Protein AF-0000000080308517 (afdb_homodimer)

Radius of gyration: 19.83 Å; Cα contacts (8 Å, |Δi|>4): 390; chains: 2; bounding box: 47×54×48 Å

Foldseek 3Di:
DDPPDDDPLVVLLVVQVVVLLVQLCVQLDPDDSVQSVLLLLLLLQLQLLLFQPVLSVVLLQLHRPVVSVSNCVVPDNVCPNPDDPAVVVSQVSSCVSCPPDDHGRSVSSNLSNLVSSLVQAFLVSNVVSLVGRDDRSNVSRDRRDPPPPGHDRSD/DDPPDDDPLVVLLVVQVVVLLVQLCVQLDPDDSVQSVLLLLLLLQLQLLLFQPVLSVVLLQLHRPVVSVSNCVVPDNVCPNPDDDAVVVSQVSSCVSCPPDDHGRSVSSNLSNLVSSLVQAFLVSNVVSLVGSDDRSNVSRDRRDPPPPGHDRSD

Nearest PDB structures (foldseek):
  2ysk-assembly1_A-2  TM=9.216E-01  e=1.789E-09  Thermus thermophilus HB8
  3khk-assembly2_B  TM=2.296E-01  e=5.885E+00  Methanosarcina mazei
  2ysk-assembly1_A-2  TM=9.210E-01  e=2.191E-09  Thermus thermophilus HB8
  3khk-assembly2_B  TM=2.294E-01  e=8.401E+00  Methanosarcina mazei

InterPro domains:
  IPR018727 Protein of unknown function DUF2267 [PF10025] (19-139)
  IPR038282 DUF2267 superfamily [G3DSA:1.10.490.110] (2-143)

pLDDT: mean 90.32, std 11.67, range [34.34, 98.69]

Sequence (310 aa):
MTRDEHVDAFEHTMQLSYEWLREYAEELGSCTAQLAYRCLRAALHAIRDRLPANESAALAAQLPLLLRGVYYEGWRPSHVPAALDSVDDVYDEIATVLEGGPHAAPRDVLRAALSVLNDRIDAGEIRKLRHQVGEELRRIWPEPPLGAPPAQPVVMTRDEHVDAFEHTMQLSYEWLREYAEELGSCTAQLAYRCLRAALHAIRDRLPANESAALAAQLPLLLRGVYYEGWRPSHVPAALDSVDDVYDEIATVLEGGPHAAPRDVLRAALSVLNDRIDAGEIRKLRHQVGEELRRIWPEPPLGAPPAQPVV

Solvent-accessible surface area (backbone atoms only — not comparable to full-atom values): 16780 Å² total; per-residue (Å²): 89,62,91,80,56,65,44,68,69,59,57,50,21,51,52,51,39,49,53,52,45,46,52,34,17,60,62,60,35,89,38,53,44,54,52,35,48,54,40,48,54,36,33,45,41,54,54,43,41,28,19,42,56,59,58,33,39,56,56,41,67,62,42,41,45,43,50,27,12,59,53,53,58,87,49,53,60,87,61,39,48,40,88,72,89,44,51,65,55,51,33,49,51,34,42,60,69,45,56,95,51,90,65,74,55,38,66,50,38,41,51,22,47,51,50,46,47,51,70,58,33,31,46,72,57,48,57,53,48,44,73,51,43,40,70,57,53,32,75,72,47,78,78,58,68,86,84,56,69,71,38,73,79,83,122,88,64,91,80,54,63,43,67,69,59,57,50,21,51,52,50,38,50,51,54,46,47,53,33,16,59,62,60,36,88,39,51,43,54,54,34,47,55,40,48,53,35,32,45,42,53,54,42,41,28,17,42,57,58,59,33,40,56,55,42,67,62,42,41,45,44,48,26,12,59,52,52,57,87,51,53,61,87,60,38,47,41,88,71,88,46,52,65,55,51,33,48,52,35,44,61,69,44,56,97,49,89,64,74,56,38,67,50,37,41,50,22,48,50,50,46,47,50,71,58,34,30,45,70,58,48,56,54,47,44,74,52,43,42,69,56,54,31,74,72,46,78,77,58,67,86,83,56,70,69,38,72,78,81,123

Secondary structure (DSSP, 8-state):
--TT---HHHHHHHHHHHHHHHHHHHHH-S--HHHHHHHHHHHHHHHHTTS-HHHHHHHHHTS-HHHHHHHTTT--GGG-S-----HHHHHHHHHHHHTTS----HHHHHHHHHHHHHHHS-HHHHHHHHHHS-HHHHHHSPPPPTTPPPPP---/--TT---HHHHHHHHHHHHHHHHHHHHH-S--HHHHHHHHHHHHHHHHTTS-HHHHHHHHHTS-HHHHHHHTTT--GGG-S-----HHHHHHHHHHHHTTS----HHHHHHHHHHHHHHHS-HHHHHHHHHHS-HHHHHHSPPPPTTPPPP----

Structure (mmCIF, N/CA/C/O backbone):
data_AF-0000000080308517-model_v1
#
loop_
_entity.id
_entity.type
_entity.pdbx_description
1 polymer 'DUF2267 domain-containing protein'
#
loop_
_atom_site.group_PDB
_atom_site.id
_atom_site.type_symbol
_atom_site.label_atom_id
_atom_site.label_alt_id
_atom_site.label_comp_id
_atom_site.label_asym_id
_atom_site.label_entity_id
_atom_site.label_seq_id
_atom_site.pdbx_PDB_ins_code
_atom_site.Cartn_x
_atom_site.Cartn_y
_atom_site.Cartn_z
_atom_site.occupancy
_atom_site.B_iso_or_equiv
_atom_site.auth_seq_id
_atom_site.auth_comp_id
_atom_site.auth_asym_id
_atom_site.auth_atom_id
_atom_site.pdbx_PDB_model_num
ATOM 1 N N . MET A 1 1 ? 7.832 -10.109 -21.984 1 77.94 1 MET A N 1
ATOM 2 C CA . MET A 1 1 ? 7.484 -8.711 -21.75 1 77.94 1 MET A CA 1
ATOM 3 C C . MET A 1 1 ? 8.625 -7.793 -22.188 1 77.94 1 MET A C 1
ATOM 5 O O . MET A 1 1 ? 9.742 -7.91 -21.688 1 77.94 1 MET A O 1
ATOM 9 N N . THR A 1 2 ? 8.258 -6.961 -23.172 1 76.5 2 THR A N 1
ATOM 10 C CA . THR A 1 2 ? 9.281 -6.047 -23.656 1 76.5 2 THR A CA 1
ATOM 11 C C . THR A 1 2 ? 9.391 -4.82 -22.766 1 76.5 2 THR A C 1
ATOM 13 O O . THR A 1 2 ? 8.469 -4.527 -21.984 1 76.5 2 THR A O 1
ATOM 16 N N . ARG A 1 3 ? 10.43 -4.105 -22.906 1 74.31 3 ARG A N 1
ATOM 17 C CA . ARG A 1 3 ? 10.711 -2.947 -22.047 1 74.31 3 ARG A CA 1
ATOM 18 C C . ARG A 1 3 ? 9.742 -1.808 -22.344 1 74.31 3 ARG A C 1
ATOM 20 O O . ARG A 1 3 ? 9.555 -0.915 -21.516 1 74.31 3 ARG A O 1
ATOM 27 N N . ASP A 1 4 ? 9.039 -2.02 -23.359 1 77.56 4 ASP A N 1
ATOM 28 C CA . ASP A 1 4 ? 8.195 -0.908 -23.766 1 77.56 4 ASP A CA 1
ATOM 29 C C . ASP A 1 4 ? 6.75 -1.118 -23.312 1 77.56 4 ASP A C 1
ATOM 31 O O . ASP A 1 4 ? 5.922 -0.209 -23.406 1 77.56 4 ASP A O 1
ATOM 35 N N . GLU A 1 5 ? 6.531 -2.234 -22.75 1 86.81 5 GLU A N 1
ATOM 36 C CA . GLU A 1 5 ? 5.164 -2.484 -22.312 1 86.81 5 GLU A CA 1
ATOM 37 C C . GLU A 1 5 ? 4.883 -1.815 -20.984 1 86.81 5 GLU A C 1
ATOM 39 O O . GLU A 1 5 ? 5.789 -1.648 -20.156 1 86.81 5 GLU A O 1
ATOM 44 N N . HIS A 1 6 ? 3.686 -1.334 -20.984 1 90.06 6 HIS A N 1
ATOM 45 C CA . HIS A 1 6 ? 3.301 -0.611 -19.781 1 90.06 6 HIS A CA 1
ATOM 46 C C . HIS A 1 6 ? 2.057 -1.224 -19.141 1 90.06 6 HIS A C 1
ATOM 48 O O . HIS A 1 6 ? 1.293 -1.924 -19.812 1 90.06 6 HIS A O 1
ATOM 54 N N . VAL A 1 7 ? 1.988 -1.026 -17.938 1 95.69 7 VAL A N 1
ATOM 55 C CA . VAL A 1 7 ? 0.806 -1.384 -17.156 1 95.69 7 VAL A CA 1
ATOM 56 C C . VAL A 1 7 ? -0.063 -0.148 -16.938 1 95.69 7 VAL A C 1
ATOM 58 O O . VAL A 1 7 ? 0.377 0.829 -16.328 1 95.69 7 VAL A O 1
ATOM 61 N N . ASP A 1 8 ? -1.265 -0.156 -17.391 1 96.25 8 ASP A N 1
ATOM 62 C CA . ASP A 1 8 ? -2.16 0.994 -17.328 1 96.25 8 ASP A CA 1
ATOM 63 C C . ASP A 1 8 ? -2.369 1.438 -15.875 1 96.25 8 ASP A C 1
ATOM 65 O O . ASP A 1 8 ? -2.377 2.637 -15.586 1 96.25 8 ASP A O 1
ATOM 69 N N . ALA A 1 9 ? -2.557 0.526 -14.977 1 96.75 9 ALA A N 1
ATOM 70 C CA . ALA A 1 9 ? -2.809 0.83 -13.57 1 96.75 9 ALA A CA 1
ATOM 71 C C . ALA A 1 9 ? -1.647 1.606 -12.961 1 96.75 9 ALA A C 1
ATOM 73 O O . ALA A 1 9 ? -1.852 2.469 -12.102 1 96.75 9 ALA A O 1
ATOM 74 N N . PHE A 1 10 ? -0.399 1.306 -13.406 1 97.5 10 PHE A N 1
ATOM 75 C CA . PHE A 1 10 ? 0.772 2.002 -12.883 1 97.5 10 PHE A CA 1
ATOM 76 C C . PHE A 1 10 ? 0.796 3.449 -13.359 1 97.5 10 PHE A C 1
ATOM 78 O O . PHE A 1 10 ? 1.028 4.363 -12.57 1 97.5 10 PHE A O 1
ATOM 85 N N . GLU A 1 11 ? 0.539 3.6 -14.625 1 95.56 11 GLU A N 1
ATOM 86 C CA . GLU A 1 11 ? 0.519 4.953 -15.18 1 95.56 11 GLU A CA 1
ATOM 87 C C . GLU A 1 11 ? -0.607 5.781 -14.57 1 95.56 11 GLU A C 1
ATOM 89 O O . GLU A 1 11 ? -0.413 6.953 -14.234 1 95.56 11 GLU A O 1
ATOM 94 N N . HIS A 1 12 ? -1.731 5.18 -14.445 1 97.31 12 HIS A N 1
ATOM 95 C CA . HIS A 1 12 ? -2.895 5.863 -13.891 1 97.31 12 HIS A CA 1
ATOM 96 C C . HIS A 1 12 ? -2.65 6.277 -12.438 1 97.31 12 HIS A C 1
ATOM 98 O O . HIS A 1 12 ? -2.955 7.406 -12.055 1 97.31 12 HIS A O 1
ATOM 104 N N . THR A 1 13 ? -2.117 5.395 -11.656 1 98.12 13 THR A N 1
ATOM 105 C CA . THR A 1 13 ? -1.912 5.727 -10.25 1 98.12 13 THR A CA 1
ATOM 106 C C . THR A 1 13 ? -0.833 6.797 -10.094 1 98.12 13 THR A C 1
ATOM 108 O O . THR A 1 13 ? -0.891 7.617 -9.172 1 98.12 13 THR A O 1
ATOM 111 N N . MET A 1 14 ? 0.111 6.766 -10.961 1 96.62 14 MET A N 1
ATOM 112 C CA . MET A 1 14 ? 1.115 7.824 -10.945 1 96.62 14 MET A CA 1
ATOM 113 C C . MET A 1 14 ? 0.471 9.188 -11.172 1 96.62 14 MET A C 1
ATOM 115 O O . MET A 1 14 ? 0.732 10.133 -10.422 1 96.62 14 MET A O 1
ATOM 119 N N . GLN A 1 15 ? -0.351 9.25 -12.141 1 96 15 GLN A N 1
ATOM 120 C CA . GLN A 1 15 ? -1.042 10.492 -12.453 1 96 15 GLN A CA 1
ATOM 121 C C . GLN A 1 15 ? -1.916 10.945 -11.289 1 96 15 GLN A C 1
ATOM 123 O O . GLN A 1 15 ? -1.854 12.109 -10.875 1 96 15 GLN A O 1
ATOM 128 N N . LEU A 1 16 ? -2.711 10.062 -10.773 1 97.38 16 LEU A N 1
ATOM 129 C CA . LEU A 1 16 ? -3.609 10.375 -9.664 1 97.38 16 LEU A CA 1
ATOM 130 C C . LEU A 1 16 ? -2.822 10.82 -8.438 1 97.38 16 LEU A C 1
ATOM 132 O O . LEU A 1 16 ? -3.215 11.758 -7.746 1 97.38 16 LEU A O 1
ATOM 136 N N . SER A 1 17 ? -1.727 10.156 -8.148 1 97.94 17 SER A N 1
ATOM 137 C CA . SER A 1 17 ? -0.913 10.492 -6.988 1 97.94 17 SER A CA 1
ATOM 138 C C . SER A 1 17 ? -0.32 11.891 -7.117 1 97.94 17 SER A C 1
ATOM 140 O O . SER A 1 17 ? -0.25 12.633 -6.133 1 97.94 17 SER A O 1
ATOM 142 N N . TYR A 1 18 ? 0.05 12.258 -8.305 1 97.06 18 TYR A N 1
ATOM 143 C CA . TYR A 1 18 ? 0.576 13.609 -8.492 1 97.06 18 TYR A CA 1
ATOM 144 C C . TYR A 1 18 ? -0.531 14.648 -8.367 1 97.06 18 TYR A C 1
ATOM 146 O O . TYR A 1 18 ? -0.292 15.766 -7.898 1 97.06 18 TYR A O 1
ATOM 154 N N . GLU A 1 19 ? -1.731 14.297 -8.75 1 96.69 19 GLU A N 1
ATOM 155 C CA . GLU A 1 19 ? -2.85 15.211 -8.539 1 96.69 19 GLU A CA 1
ATOM 156 C C . GLU A 1 19 ? -3.086 15.461 -7.051 1 96.69 19 GLU A C 1
ATOM 158 O O . GLU A 1 19 ? -3.299 16.594 -6.633 1 96.69 19 GLU A O 1
ATOM 163 N N . TRP A 1 20 ? -3.045 14.383 -6.277 1 97.5 20 TRP A N 1
ATOM 164 C CA . TRP A 1 20 ? -3.148 14.523 -4.828 1 97.5 20 TRP A CA 1
ATOM 165 C C . TRP A 1 20 ? -2.02 15.391 -4.281 1 97.5 20 TRP A C 1
ATOM 167 O O . TRP A 1 20 ? -2.258 16.281 -3.467 1 97.5 20 TRP A O 1
ATOM 177 N N . LEU A 1 21 ? -0.861 15.148 -4.758 1 97.12 21 LEU A N 1
ATOM 178 C CA . LEU A 1 21 ? 0.321 15.844 -4.258 1 97.12 21 LEU A CA 1
ATOM 179 C C . LEU A 1 21 ? 0.276 17.328 -4.617 1 97.12 21 LEU A C 1
ATOM 181 O O . LEU A 1 21 ? 0.682 18.172 -3.818 1 97.12 21 LEU A O 1
ATOM 185 N N . ARG A 1 22 ? -0.174 17.609 -5.781 1 95.81 22 ARG A N 1
ATOM 186 C CA . ARG A 1 22 ? -0.281 19 -6.195 1 95.81 22 ARG A CA 1
ATOM 187 C C . ARG A 1 22 ? -1.273 19.766 -5.32 1 95.81 22 ARG A C 1
ATOM 189 O O . ARG A 1 22 ? -0.995 20.875 -4.883 1 95.81 22 ARG A O 1
ATOM 196 N N . GLU A 1 23 ? -2.379 19.156 -5.102 1 96.5 23 GLU A N 1
ATOM 197 C CA . GLU A 1 23 ? -3.35 19.781 -4.207 1 96.5 23 GLU A CA 1
ATOM 198 C C . GLU A 1 23 ? -2.775 19.969 -2.807 1 96.5 23 GLU A C 1
ATOM 200 O O . GLU A 1 23 ? -2.949 21.016 -2.188 1 96.5 23 GLU A O 1
ATOM 205 N N . TYR A 1 24 ? -2.104 19 -2.332 1 97.56 24 TYR A N 1
ATOM 206 C CA . TYR A 1 24 ? -1.484 19.062 -1.015 1 97.56 24 TYR A CA 1
ATOM 207 C C . TYR A 1 24 ? -0.459 20.188 -0.952 1 97.56 24 TYR A C 1
ATOM 209 O O . TYR A 1 24 ? -0.412 20.938 0.025 1 97.56 24 TYR A O 1
ATOM 217 N N . ALA A 1 25 ? 0.336 20.234 -1.959 1 96.56 25 ALA A N 1
ATOM 218 C CA . ALA A 1 25 ? 1.35 21.281 -2.025 1 96.56 25 ALA A CA 1
ATOM 219 C C . ALA A 1 25 ? 0.708 22.656 -1.994 1 96.56 25 ALA A C 1
ATOM 221 O O . ALA A 1 25 ? 1.228 23.578 -1.353 1 96.56 25 ALA A O 1
ATOM 222 N N . GLU A 1 26 ? -0.362 22.766 -2.672 1 95.12 26 GLU A N 1
ATOM 223 C CA . GLU A 1 26 ? -1.086 24.031 -2.678 1 95.12 26 GLU A CA 1
ATOM 224 C C . GLU A 1 26 ? -1.612 24.375 -1.285 1 95.12 26 GLU A C 1
ATOM 226 O O . GLU A 1 26 ? -1.486 25.516 -0.831 1 95.12 26 GLU A O 1
ATOM 231 N N . GLU A 1 27 ? -2.188 23.375 -0.586 1 95.25 27 GLU A N 1
ATOM 232 C CA . GLU A 1 27 ? -2.707 23.578 0.762 1 95.25 27 GLU A CA 1
ATOM 233 C C . GLU A 1 27 ? -1.584 23.891 1.747 1 95.25 27 GLU A C 1
ATOM 235 O O . GLU A 1 27 ? -1.767 24.688 2.678 1 95.25 27 GLU A O 1
ATOM 240 N N . LEU A 1 28 ? -0.498 23.172 1.642 1 94.69 28 LEU A N 1
ATOM 241 C CA . LEU A 1 28 ? 0.65 23.344 2.527 1 94.69 28 LEU A CA 1
ATOM 242 C C . LEU A 1 28 ? 1.329 24.688 2.299 1 94.69 28 LEU A C 1
ATOM 244 O O . LEU A 1 28 ? 1.952 25.234 3.211 1 94.69 28 LEU A O 1
ATOM 248 N N . GLY A 1 29 ? 1.217 25.109 1.178 1 89.19 29 GLY A N 1
ATOM 249 C CA . GLY A 1 29 ? 1.945 26.266 0.683 1 89.19 29 GLY A CA 1
ATOM 250 C C . GLY A 1 29 ? 2.895 25.938 -0.453 1 89.19 29 GLY A C 1
ATOM 251 O O . GLY A 1 29 ? 3.115 24.766 -0.761 1 89.19 29 GLY A O 1
ATOM 252 N N . SER A 1 30 ? 3.301 26.859 -1.223 1 74.56 30 SER A N 1
ATOM 253 C CA . SER A 1 30 ? 4.188 26.625 -2.357 1 74.56 30 SER A CA 1
ATOM 254 C C . SER A 1 30 ? 5.477 25.938 -1.921 1 74.56 30 SER A C 1
ATOM 256 O O . SER A 1 30 ? 6.223 26.469 -1.096 1 74.56 30 SER A O 1
ATOM 258 N N . CYS A 1 31 ? 5.535 24.641 -2.449 1 87.12 31 CYS A N 1
ATOM 259 C CA . CYS A 1 31 ? 6.707 23.844 -2.119 1 87.12 31 CYS A CA 1
ATOM 260 C C . CYS A 1 31 ? 7.07 22.906 -3.264 1 87.12 31 CYS A C 1
ATOM 262 O O . CYS A 1 31 ? 6.34 22.812 -4.254 1 87.12 31 CYS A O 1
ATOM 264 N N . THR A 1 32 ? 8.258 22.344 -3.141 1 91.06 32 THR A N 1
ATOM 265 C CA . THR A 1 32 ? 8.703 21.359 -4.129 1 91.06 32 THR A CA 1
ATOM 266 C C . THR A 1 32 ? 7.91 20.062 -4 1 91.06 32 THR A C 1
ATOM 268 O O . THR A 1 32 ? 7.32 19.797 -2.951 1 91.06 32 THR A O 1
ATOM 271 N N . ALA A 1 33 ? 7.922 19.297 -5.047 1 93.94 33 ALA A N 1
ATOM 272 C CA . ALA A 1 33 ? 7.25 18 -5.039 1 93.94 33 ALA A CA 1
ATOM 273 C C . ALA A 1 33 ? 7.848 17.078 -3.982 1 93.94 33 ALA A C 1
ATOM 275 O O . ALA A 1 33 ? 7.121 16.359 -3.291 1 93.94 33 ALA A O 1
ATOM 276 N N . GLN A 1 34 ? 9.172 17.109 -3.865 1 94 34 GLN A N 1
ATOM 277 C CA . GLN A 1 34 ? 9.859 16.266 -2.896 1 94 34 GLN A CA 1
ATOM 278 C C . GLN A 1 34 ? 9.453 16.625 -1.469 1 94 34 GLN A C 1
ATOM 280 O O . GLN A 1 34 ? 9.219 15.734 -0.644 1 94 34 GLN A O 1
ATOM 285 N N . LEU A 1 35 ? 9.398 17.875 -1.218 1 93.62 35 LEU A N 1
ATOM 286 C CA . LEU A 1 35 ? 9.008 18.297 0.118 1 93.62 35 LEU A CA 1
ATOM 287 C C . LEU A 1 35 ? 7.543 17.953 0.39 1 93.62 35 LEU A C 1
ATOM 289 O O . LEU A 1 35 ? 7.207 17.484 1.477 1 93.62 35 LEU A O 1
ATOM 293 N N . ALA A 1 36 ? 6.695 18.25 -0.553 1 96.12 36 ALA A N 1
ATOM 294 C CA . ALA A 1 36 ? 5.285 17.906 -0.409 1 96.12 36 ALA A CA 1
ATOM 295 C C . ALA A 1 36 ? 5.109 16.422 -0.123 1 96.12 36 ALA A C 1
ATOM 297 O O . ALA A 1 36 ? 4.32 16.031 0.744 1 96.12 36 ALA A O 1
ATOM 298 N N . TYR A 1 37 ? 5.859 15.617 -0.808 1 96.62 37 TYR A N 1
ATOM 299 C CA . TYR A 1 37 ? 5.785 14.172 -0.622 1 96.62 37 TYR A CA 1
ATOM 300 C C . TYR A 1 37 ? 6.203 13.781 0.79 1 96.62 37 TYR A C 1
ATOM 302 O O . TYR A 1 37 ? 5.516 13.016 1.459 1 96.62 37 TYR A O 1
ATOM 310 N N . ARG A 1 38 ? 7.281 14.273 1.215 1 96.38 38 ARG A N 1
ATOM 311 C CA . ARG A 1 38 ? 7.773 13.953 2.551 1 96.38 38 ARG A CA 1
ATOM 312 C C . ARG A 1 38 ? 6.754 14.336 3.617 1 96.38 38 ARG A C 1
ATOM 314 O O . ARG A 1 38 ? 6.527 13.586 4.566 1 96.38 38 ARG A O 1
ATOM 321 N N . CYS A 1 39 ? 6.199 15.484 3.447 1 97.25 39 CYS A N 1
ATOM 322 C CA . CYS A 1 39 ? 5.227 15.992 4.414 1 97.25 39 CYS A CA 1
ATOM 323 C C . CYS A 1 39 ? 3.947 15.164 4.379 1 97.25 39 CYS A C 1
ATOM 325 O O . CYS A 1 39 ? 3.434 14.766 5.422 1 97.25 39 CYS A O 1
ATOM 327 N N . LEU A 1 40 ? 3.438 14.898 3.188 1 98 40 LEU A N 1
ATOM 328 C CA . LEU A 1 40 ? 2.225 14.094 3.061 1 98 40 LEU A CA 1
ATOM 329 C C . LEU A 1 40 ? 2.436 12.695 3.635 1 98 40 LEU A C 1
ATOM 331 O O . LEU A 1 40 ? 1.576 12.18 4.352 1 98 40 LEU A O 1
ATOM 335 N N . ARG A 1 41 ? 3.535 12.086 3.309 1 98.06 41 ARG A N 1
ATOM 336 C CA . ARG A 1 41 ? 3.887 10.781 3.844 1 98.06 41 ARG A CA 1
ATOM 337 C C . ARG A 1 41 ? 3.881 10.789 5.367 1 98.06 41 ARG A C 1
ATOM 339 O O . ARG A 1 41 ? 3.289 9.906 6 1 98.06 41 ARG A O 1
ATOM 346 N N . ALA A 1 42 ? 4.504 11.781 5.945 1 97.5 42 ALA A N 1
ATOM 347 C CA . ALA A 1 42 ? 4.562 11.891 7.398 1 97.5 42 ALA A CA 1
ATOM 348 C C . ALA A 1 42 ? 3.166 12.031 7.996 1 97.5 42 ALA A C 1
ATOM 350 O O . ALA A 1 42 ? 2.844 11.383 9 1 97.5 42 ALA A O 1
ATOM 351 N N . ALA A 1 43 ? 2.359 12.875 7.41 1 97.5 43 ALA A N 1
ATOM 352 C CA . ALA A 1 43 ? 1.012 13.109 7.918 1 97.5 43 ALA A CA 1
ATOM 353 C C . ALA A 1 43 ? 0.15 11.859 7.801 1 97.5 43 ALA A C 1
ATOM 355 O O . ALA A 1 43 ? -0.585 11.516 8.734 1 97.5 43 ALA A O 1
ATOM 356 N N . LEU A 1 44 ? 0.221 11.188 6.684 1 98.12 44 LEU A N 1
ATOM 357 C CA . LEU A 1 44 ? -0.557 9.969 6.48 1 98.12 44 LEU A CA 1
ATOM 358 C C . LEU A 1 44 ? -0.172 8.906 7.504 1 98.12 44 LEU A C 1
ATOM 360 O O . LEU A 1 44 ? -1.039 8.211 8.039 1 98.12 44 LEU A O 1
ATOM 364 N N . HIS A 1 45 ? 1.108 8.742 7.773 1 97.31 45 HIS A N 1
ATOM 365 C CA . HIS A 1 45 ? 1.556 7.789 8.781 1 97.31 45 HIS A CA 1
ATOM 366 C C . HIS A 1 45 ? 1.026 8.156 10.164 1 97.31 45 HIS A C 1
ATOM 368 O O . HIS A 1 45 ? 0.588 7.289 10.922 1 97.31 45 HIS A O 1
ATOM 374 N N . ALA A 1 46 ? 1.068 9.406 10.438 1 95.38 46 ALA A N 1
ATOM 375 C CA . ALA A 1 46 ? 0.598 9.875 11.742 1 95.38 46 ALA A CA 1
ATOM 376 C C . ALA A 1 46 ? -0.894 9.602 11.914 1 95.38 46 ALA A C 1
ATOM 378 O O . ALA A 1 46 ? -1.335 9.18 12.984 1 95.38 46 ALA A O 1
ATOM 379 N N . ILE A 1 47 ? -1.673 9.828 10.891 1 95.44 47 ILE A N 1
ATOM 380 C CA . ILE A 1 47 ? -3.111 9.586 10.93 1 95.44 47 ILE A CA 1
ATOM 381 C C . ILE A 1 47 ? -3.381 8.086 11.016 1 95.44 47 ILE A C 1
ATOM 383 O O . ILE A 1 47 ? -4.156 7.637 11.867 1 95.44 47 ILE A O 1
ATOM 387 N N . ARG A 1 48 ? -2.699 7.344 10.211 1 95.69 48 ARG A N 1
ATOM 388 C CA . ARG A 1 48 ? -2.828 5.891 10.133 1 95.69 48 ARG A CA 1
ATOM 389 C C . ARG A 1 48 ? -2.619 5.258 11.508 1 95.69 48 ARG A C 1
ATOM 391 O O . ARG A 1 48 ? -3.393 4.391 11.922 1 95.69 48 ARG A O 1
ATOM 398 N N . ASP A 1 49 ? -1.613 5.695 12.172 1 94.31 49 ASP A N 1
ATOM 399 C CA . ASP A 1 49 ? -1.19 5.039 13.406 1 94.31 49 ASP A CA 1
ATOM 400 C C . ASP A 1 49 ? -2.152 5.348 14.555 1 94.31 49 ASP A C 1
ATOM 402 O O . ASP A 1 49 ? -2.08 4.727 15.617 1 94.31 49 ASP A O 1
ATOM 406 N N . ARG A 1 50 ? -3.18 6.18 14.25 1 93.25 50 ARG A N 1
ATOM 407 C CA . ARG A 1 50 ? -4.195 6.508 15.25 1 93.25 50 ARG A CA 1
ATOM 408 C C . ARG A 1 50 ? -5.504 5.785 14.953 1 93.25 50 ARG A C 1
ATOM 410 O O . ARG A 1 50 ? -6.488 5.953 15.672 1 93.25 50 ARG A O 1
ATOM 417 N N . LEU A 1 51 ? -5.551 5.062 13.961 1 94.31 51 LEU A N 1
ATOM 418 C CA . LEU A 1 51 ? -6.746 4.336 13.547 1 94.31 51 LEU A CA 1
ATOM 419 C C . LEU A 1 51 ? -6.617 2.85 13.852 1 94.31 51 LEU A C 1
ATOM 421 O O . LEU A 1 51 ? -5.543 2.268 13.68 1 94.31 51 LEU A O 1
ATOM 425 N N . PRO A 1 52 ? -7.766 2.277 14.352 1 93.44 52 PRO A N 1
ATOM 426 C CA . PRO A 1 52 ? -7.758 0.812 14.344 1 93.44 52 PRO A CA 1
ATOM 427 C C . PRO A 1 52 ? -7.48 0.228 12.961 1 93.44 52 PRO A C 1
ATOM 429 O O . PRO A 1 52 ? -7.734 0.884 11.945 1 93.44 52 PRO A O 1
ATOM 432 N N . ALA A 1 53 ? -7.016 -0.978 12.922 1 94.25 53 ALA A N 1
ATOM 433 C CA . ALA A 1 53 ? -6.535 -1.598 11.688 1 94.25 53 ALA A CA 1
ATOM 434 C C . ALA A 1 53 ? -7.613 -1.581 10.609 1 94.25 53 ALA A C 1
ATOM 436 O O . ALA A 1 53 ? -7.332 -1.263 9.453 1 94.25 53 ALA A O 1
ATOM 437 N N . ASN A 1 54 ? -8.844 -1.879 10.945 1 94.06 54 ASN A N 1
ATOM 438 C CA . ASN A 1 54 ? -9.922 -1.93 9.961 1 94.06 54 ASN A CA 1
ATOM 439 C C . ASN A 1 54 ? -10.234 -0.545 9.398 1 94.06 54 ASN A C 1
ATOM 441 O O . ASN A 1 54 ? -10.5 -0.4 8.203 1 94.06 54 ASN A O 1
ATOM 445 N N . GLU A 1 55 ? -10.227 0.418 10.258 1 94.19 55 GLU A N 1
ATOM 446 C CA . GLU A 1 55 ? -10.484 1.783 9.812 1 94.19 55 GLU A CA 1
ATOM 447 C C . GLU A 1 55 ? -9.328 2.314 8.977 1 94.19 55 GLU A C 1
ATOM 449 O O . GLU A 1 55 ? -9.531 3.102 8.047 1 94.19 55 GLU A O 1
ATOM 454 N N . SER A 1 56 ? -8.133 1.925 9.398 1 95.31 56 SER A N 1
ATOM 455 C CA . SER A 1 56 ? -6.973 2.256 8.578 1 95.31 56 SER A CA 1
ATOM 456 C C . SER A 1 56 ? -7.109 1.69 7.172 1 95.31 56 SER A C 1
ATOM 458 O O . SER A 1 56 ? -6.82 2.379 6.188 1 95.31 56 SER A O 1
ATOM 460 N N . ALA A 1 57 ? -7.574 0.475 7.035 1 95.69 57 ALA A N 1
ATOM 461 C CA . ALA A 1 57 ? -7.77 -0.152 5.73 1 95.69 57 ALA A CA 1
ATOM 462 C C . ALA A 1 57 ? -8.836 0.58 4.926 1 95.69 57 ALA A C 1
ATOM 464 O O . ALA A 1 57 ? -8.734 0.699 3.703 1 95.69 57 ALA A O 1
ATOM 465 N N . ALA A 1 58 ? -9.867 1.064 5.586 1 94.81 58 ALA A N 1
ATOM 466 C CA . ALA A 1 58 ? -10.922 1.821 4.918 1 94.81 58 ALA A CA 1
ATOM 467 C C . ALA A 1 58 ? -10.375 3.119 4.328 1 94.81 58 ALA A C 1
ATOM 469 O O . ALA A 1 58 ? -10.703 3.477 3.195 1 94.81 58 ALA A O 1
ATOM 470 N N . LEU A 1 59 ? -9.57 3.842 5.082 1 96.25 59 LEU A N 1
ATOM 471 C CA . LEU A 1 59 ? -8.938 5.055 4.57 1 96.25 59 LEU A CA 1
ATOM 472 C C . LEU A 1 59 ? -8.008 4.73 3.4 1 96.25 59 LEU A C 1
ATOM 474 O O . LEU A 1 59 ? -8.055 5.402 2.367 1 96.25 59 LEU A O 1
ATOM 478 N N . ALA A 1 60 ? -7.246 3.689 3.557 1 97.38 60 ALA A N 1
ATOM 479 C CA . ALA A 1 60 ? -6.309 3.285 2.516 1 97.38 60 ALA A CA 1
ATOM 480 C C . ALA A 1 60 ? -7.031 2.99 1.205 1 97.38 60 ALA A C 1
ATOM 482 O O . ALA A 1 60 ? -6.508 3.262 0.123 1 97.38 60 ALA A O 1
ATOM 483 N N . ALA A 1 61 ? -8.25 2.441 1.293 1 96.62 61 ALA A N 1
ATOM 484 C CA . ALA A 1 61 ? -9.031 2.074 0.117 1 96.62 61 ALA A CA 1
ATOM 485 C C . ALA A 1 61 ? -9.406 3.307 -0.7 1 96.62 61 ALA A C 1
ATOM 487 O O . ALA A 1 61 ? -9.719 3.201 -1.888 1 96.62 61 ALA A O 1
ATOM 488 N N . GLN A 1 62 ? -9.328 4.434 -0.102 1 96.06 62 GLN A N 1
ATOM 489 C CA . GLN A 1 62 ? -9.727 5.672 -0.769 1 96.06 62 GLN A CA 1
ATOM 490 C C . GLN A 1 62 ? -8.531 6.352 -1.428 1 96.06 62 GLN A C 1
ATOM 492 O O . GLN A 1 62 ? -8.695 7.301 -2.195 1 96.06 62 GLN A O 1
ATOM 497 N N . LEU A 1 63 ? -7.332 5.906 -1.15 1 97.88 63 LEU A N 1
ATOM 498 C CA . LEU A 1 63 ? -6.113 6.52 -1.67 1 97.88 63 LEU A CA 1
ATOM 499 C C . LEU A 1 63 ? -5.758 5.945 -3.037 1 97.88 63 LEU A C 1
ATOM 501 O O . LEU A 1 63 ? -6.078 4.793 -3.334 1 97.88 63 LEU A O 1
ATOM 505 N N . PRO A 1 64 ? -5.035 6.781 -3.861 1 98.12 64 PRO A N 1
ATOM 506 C CA . PRO A 1 64 ? -4.422 6.18 -5.047 1 98.12 64 PRO A CA 1
ATOM 507 C C . PRO A 1 64 ? -3.516 5 -4.707 1 98.12 64 PRO A C 1
ATOM 509 O O . PRO A 1 64 ? -2.885 4.984 -3.646 1 98.12 64 PRO A O 1
ATOM 512 N N . LEU A 1 65 ? -3.461 4.105 -5.648 1 98.31 65 LEU A N 1
ATOM 513 C CA . LEU A 1 65 ? -2.723 2.863 -5.449 1 98.31 65 LEU A CA 1
ATOM 514 C C . LEU A 1 65 ? -1.303 3.146 -4.969 1 98.31 65 LEU A C 1
ATOM 516 O O . LEU A 1 65 ? -0.829 2.518 -4.02 1 98.31 65 LEU A O 1
ATOM 520 N N . LEU A 1 66 ? -0.616 4.098 -5.562 1 98.62 66 LEU A N 1
ATOM 521 C CA . LEU A 1 66 ? 0.755 4.445 -5.203 1 98.62 66 LEU A CA 1
ATOM 522 C C . LEU A 1 66 ? 0.813 5.051 -3.805 1 98.62 66 LEU A C 1
ATOM 524 O O . LEU A 1 66 ? 1.681 4.695 -3.004 1 98.62 66 LEU A O 1
ATOM 528 N N . LEU A 1 67 ? -0.117 5.875 -3.426 1 98.69 67 LEU A N 1
ATOM 529 C CA . LEU A 1 67 ? -0.152 6.48 -2.1 1 98.69 67 LEU A CA 1
ATOM 530 C C . LEU A 1 67 ? -0.556 5.457 -1.043 1 98.69 67 LEU A C 1
ATOM 532 O O . LEU A 1 67 ? -0.157 5.566 0.119 1 98.69 67 LEU A O 1
ATOM 536 N N . ARG A 1 68 ? -1.365 4.484 -1.454 1 98.69 68 ARG A N 1
ATOM 537 C CA . ARG A 1 68 ? -1.658 3.377 -0.549 1 98.69 68 ARG A CA 1
ATOM 538 C C . ARG A 1 68 ? -0.381 2.65 -0.14 1 98.69 68 ARG A C 1
ATOM 540 O O . ARG A 1 68 ? -0.221 2.273 1.022 1 98.69 68 ARG A O 1
ATOM 547 N N . GLY A 1 69 ? 0.505 2.461 -1.113 1 98.69 69 GLY A N 1
ATOM 548 C CA . GLY A 1 69 ? 1.8 1.888 -0.782 1 98.69 69 GLY A CA 1
ATOM 549 C C . GLY A 1 69 ? 2.588 2.725 0.207 1 98.69 69 GLY A C 1
ATOM 550 O O . GLY A 1 69 ? 3.205 2.189 1.13 1 98.69 69 GLY A O 1
ATOM 551 N N . VAL A 1 70 ? 2.584 4.004 0.011 1 98.69 70 VAL A N 1
ATOM 552 C CA . VAL A 1 70 ? 3.242 4.934 0.926 1 98.69 70 VAL A CA 1
ATOM 553 C C . VAL A 1 70 ? 2.617 4.82 2.314 1 98.69 70 VAL A C 1
ATOM 555 O O . VAL A 1 70 ? 3.328 4.75 3.318 1 98.69 70 VAL A O 1
ATOM 558 N N . TYR A 1 71 ? 1.32 4.762 2.311 1 98.62 71 TYR A N 1
ATOM 559 C CA . TYR A 1 71 ? 0.514 4.738 3.525 1 98.62 71 TYR A CA 1
ATOM 560 C C . TYR A 1 71 ? 0.883 3.545 4.402 1 98.62 71 TYR A C 1
ATOM 562 O O . TYR A 1 71 ? 1.011 3.676 5.621 1 98.62 71 TYR A O 1
ATOM 570 N N . TYR A 1 72 ? 1.203 2.4 3.84 1 98.25 72 TYR A N 1
ATOM 571 C CA . TYR A 1 72 ? 1.414 1.175 4.602 1 98.25 72 TYR A CA 1
ATOM 572 C C . TYR A 1 72 ? 2.896 0.944 4.863 1 98.25 72 TYR A C 1
ATOM 574 O O . TYR A 1 72 ? 3.281 -0.078 5.438 1 98.25 72 TYR A O 1
ATOM 582 N N . GLU A 1 73 ? 3.693 1.857 4.359 1 97.38 73 GLU A N 1
ATOM 583 C CA . GLU A 1 73 ? 5.117 1.731 4.652 1 97.38 73 GLU A CA 1
ATOM 584 C C . GLU A 1 73 ? 5.371 1.695 6.156 1 97.38 73 GLU A C 1
ATOM 586 O O . GLU A 1 73 ? 4.961 2.604 6.883 1 97.38 73 GLU A O 1
ATOM 591 N N . GLY A 1 74 ? 6.004 0.623 6.621 1 94.88 74 GLY A N 1
ATOM 592 C CA . GLY A 1 74 ? 6.406 0.513 8.016 1 94.88 74 GLY A CA 1
ATOM 593 C C . GLY A 1 74 ? 5.238 0.296 8.961 1 94.88 74 GLY A C 1
ATOM 594 O O . GLY A 1 74 ? 5.379 0.458 10.172 1 94.88 74 GLY A O 1
ATOM 595 N N . TRP A 1 75 ? 4.145 -0.047 8.414 1 96.25 75 TRP A N 1
ATOM 596 C CA . TRP A 1 75 ? 2.951 -0.213 9.234 1 96.25 75 TRP A CA 1
ATOM 597 C C . TRP A 1 75 ? 3.025 -1.501 10.047 1 96.25 75 TRP A C 1
ATOM 599 O O . TRP A 1 75 ? 3.432 -2.545 9.531 1 96.25 75 TRP A O 1
ATOM 609 N N . ARG A 1 76 ? 2.623 -1.41 11.258 1 94.12 76 ARG A N 1
ATOM 610 C CA . ARG A 1 76 ? 2.529 -2.541 12.18 1 94.12 76 ARG A CA 1
ATOM 611 C C . ARG A 1 76 ? 1.12 -2.668 12.75 1 94.12 76 ARG A C 1
ATOM 613 O O . ARG A 1 76 ? 0.779 -2.002 13.727 1 94.12 76 ARG A O 1
ATOM 620 N N . PRO A 1 77 ? 0.41 -3.639 12.195 1 93.69 77 PRO A N 1
ATOM 621 C CA . PRO A 1 77 ? -0.999 -3.74 12.586 1 93.69 77 PRO A CA 1
ATOM 622 C C . PRO A 1 77 ? -1.184 -4.02 14.07 1 93.69 77 PRO A C 1
ATOM 624 O O . PRO A 1 77 ? -2.197 -3.625 14.656 1 93.69 77 PRO A O 1
ATOM 627 N N . SER A 1 78 ? -0.225 -4.68 14.727 1 91.25 78 SER A N 1
ATOM 628 C CA . SER A 1 78 ? -0.373 -5.059 16.125 1 91.25 78 SER A CA 1
ATOM 629 C C . SER A 1 78 ? -0.065 -3.887 17.047 1 91.25 78 SER A C 1
ATOM 631 O O . SER A 1 78 ? -0.293 -3.965 18.266 1 91.25 78 SER A O 1
ATOM 633 N N . HIS A 1 79 ? 0.33 -2.818 16.5 1 91.12 79 HIS A N 1
ATOM 634 C CA . HIS A 1 79 ? 0.738 -1.687 17.328 1 91.12 79 HIS A CA 1
ATOM 635 C C . HIS A 1 79 ? -0.233 -0.52 17.188 1 91.12 79 HIS A C 1
ATOM 637 O O . HIS A 1 79 ? 0.063 0.598 17.609 1 91.12 79 HIS A O 1
ATOM 643 N N . VAL A 1 80 ? -1.342 -0.81 16.531 1 90.25 80 VAL A N 1
ATOM 644 C CA . VAL A 1 80 ? -2.297 0.279 16.344 1 90.25 80 VAL A CA 1
ATOM 645 C C . VAL A 1 80 ? -3.621 -0.079 17.016 1 90.25 80 VAL A C 1
ATOM 647 O O . VAL A 1 80 ? -3.945 -1.258 17.172 1 90.25 80 VAL A O 1
ATOM 650 N N . PRO A 1 81 ? -4.449 0.86 17.484 1 91.62 81 PRO A N 1
ATOM 651 C CA . PRO A 1 81 ? -4.086 2.279 17.438 1 91.62 81 PRO A CA 1
ATOM 652 C C . PRO A 1 81 ? -3.066 2.658 18.516 1 91.62 81 PRO A C 1
ATOM 654 O O . PRO A 1 81 ? -3.119 2.141 19.641 1 91.62 81 PRO A O 1
ATOM 657 N N . ALA A 1 82 ? -2.168 3.494 18.078 1 86.25 82 ALA A N 1
ATOM 658 C CA . ALA A 1 82 ? -1.199 4.008 19.031 1 86.25 82 ALA A CA 1
ATOM 659 C C . ALA A 1 82 ? -1.874 4.91 20.062 1 86.25 82 ALA A C 1
ATOM 661 O O . ALA A 1 82 ? -2.828 5.625 19.75 1 86.25 82 ALA A O 1
ATOM 662 N N . ALA A 1 83 ? -1.454 4.754 21.188 1 76.19 83 ALA A N 1
ATOM 663 C CA . ALA A 1 83 ? -1.991 5.578 22.266 1 76.19 83 ALA A CA 1
ATOM 664 C C . ALA A 1 83 ? -1.684 7.055 22.031 1 76.19 83 ALA A C 1
ATOM 666 O O . ALA A 1 83 ? -0.595 7.402 21.578 1 76.19 83 ALA A O 1
ATOM 667 N N . LEU A 1 84 ? -2.754 7.855 21.828 1 69.38 84 LEU A N 1
ATOM 668 C CA . LEU A 1 84 ? -2.547 9.297 21.734 1 69.38 84 LEU A CA 1
ATOM 669 C C . LEU A 1 84 ? -2.945 9.984 23.047 1 69.38 84 LEU A C 1
ATOM 671 O O . LEU A 1 84 ? -4.082 9.852 23.5 1 69.38 84 LEU A O 1
ATOM 675 N N . ASP A 1 85 ? -1.93 10.617 23.453 1 67.81 85 ASP A N 1
ATOM 676 C CA . ASP A 1 85 ? -2.314 11.406 24.625 1 67.81 85 ASP A CA 1
ATOM 677 C C . ASP A 1 85 ? -2.826 12.781 24.203 1 67.81 85 ASP A C 1
ATOM 679 O O . ASP A 1 85 ? -3.734 13.328 24.828 1 67.81 85 ASP A O 1
ATOM 683 N N . SER A 1 86 ? -2.211 13.383 23.203 1 85.31 86 SER A N 1
ATOM 684 C CA . SER A 1 86 ? -2.582 14.719 22.766 1 85.31 86 SER A CA 1
ATOM 685 C C . SER A 1 86 ? -2.236 14.938 21.297 1 85.31 86 SER A C 1
ATOM 687 O O . SER A 1 86 ? -1.469 14.172 20.719 1 85.31 86 SER A O 1
ATOM 689 N N . VAL A 1 87 ? -2.797 15.922 20.719 1 90.81 87 VAL A N 1
ATOM 690 C CA . VAL A 1 87 ? -2.484 16.297 19.344 1 90.81 87 VAL A CA 1
ATOM 691 C C . VAL A 1 87 ? -1.016 16.703 19.25 1 90.81 87 VAL A C 1
ATOM 693 O O . VAL A 1 87 ? -0.383 16.5 18.203 1 90.81 87 VAL A O 1
ATOM 696 N N . ASP A 1 88 ? -0.471 17.188 20.312 1 92.06 88 ASP A N 1
ATOM 697 C CA . ASP A 1 88 ? 0.94 17.562 20.344 1 92.06 88 ASP A CA 1
ATOM 698 C C . ASP A 1 88 ? 1.832 16.344 20.094 1 92.06 88 ASP A C 1
ATOM 700 O O . ASP A 1 88 ? 2.9 16.484 19.484 1 92.06 88 ASP A O 1
ATOM 704 N N . ASP A 1 89 ? 1.338 15.25 20.484 1 91.62 89 ASP A N 1
ATOM 705 C CA . ASP A 1 89 ? 2.078 14.016 20.203 1 91.62 89 ASP A CA 1
ATOM 706 C C . ASP A 1 89 ? 2.139 13.734 18.703 1 91.62 89 ASP A C 1
ATOM 708 O O . ASP A 1 89 ? 3.15 13.242 18.203 1 91.62 89 ASP A O 1
ATOM 712 N N . VAL A 1 90 ? 1.084 14.031 18.031 1 93.56 90 VAL A N 1
ATOM 713 C CA . VAL A 1 90 ? 1.029 13.828 16.578 1 93.56 90 VAL A CA 1
ATOM 714 C C . VAL A 1 90 ? 1.998 14.789 15.891 1 93.56 90 VAL A C 1
ATOM 716 O O . VAL A 1 90 ? 2.748 14.383 15 1 93.56 90 VAL A O 1
ATOM 719 N N . TYR A 1 91 ? 2.018 16.031 16.391 1 95.38 91 TYR A N 1
ATOM 720 C CA . TYR A 1 91 ? 2.932 17.016 15.828 1 95.38 91 TYR A CA 1
ATOM 721 C C . TYR A 1 91 ? 4.383 16.609 16.062 1 95.38 91 TYR A C 1
ATOM 723 O O . TYR A 1 91 ? 5.219 16.75 15.156 1 95.38 91 TYR A O 1
ATOM 731 N N . ASP A 1 92 ? 4.637 16.125 17.219 1 94.25 92 ASP A N 1
ATOM 732 C CA . ASP A 1 92 ? 5.992 15.688 17.547 1 94.25 92 ASP A CA 1
ATOM 733 C C . ASP A 1 92 ? 6.434 14.531 16.641 1 94.25 92 ASP A C 1
ATOM 735 O O . ASP A 1 92 ? 7.586 14.484 16.219 1 94.25 92 ASP A O 1
ATOM 739 N N . GLU A 1 93 ? 5.559 13.648 16.422 1 93.69 93 GLU A N 1
ATOM 740 C CA . GLU A 1 93 ? 5.855 12.531 15.539 1 93.69 93 GLU A CA 1
ATOM 741 C C . GLU A 1 93 ? 6.176 13.008 14.125 1 93.69 93 GLU A C 1
ATOM 743 O O . GLU A 1 93 ? 7.145 12.562 13.516 1 93.69 93 GLU A O 1
ATOM 748 N N . ILE A 1 94 ? 5.344 13.898 13.625 1 96.31 94 ILE A N 1
ATOM 749 C CA . ILE A 1 94 ? 5.555 14.453 12.289 1 96.31 94 ILE A CA 1
ATOM 750 C C . ILE A 1 94 ? 6.887 15.195 12.242 1 96.31 94 ILE A C 1
ATOM 752 O O . ILE A 1 94 ? 7.664 15.031 11.297 1 96.31 94 ILE A O 1
ATOM 756 N N . ALA A 1 95 ? 7.164 15.93 13.273 1 95.94 95 ALA A N 1
ATOM 757 C CA . ALA A 1 95 ? 8.422 16.672 13.352 1 95.94 95 ALA A CA 1
ATOM 758 C C . ALA A 1 95 ? 9.617 15.719 13.328 1 95.94 95 ALA A C 1
ATOM 760 O O . ALA A 1 95 ? 10.617 15.992 12.664 1 95.94 95 ALA A O 1
ATOM 761 N N . THR A 1 96 ? 9.523 14.672 14.047 1 95.38 96 THR A N 1
ATOM 762 C CA . THR A 1 96 ? 10.602 13.688 14.133 1 95.38 96 THR A CA 1
ATOM 763 C C . THR A 1 96 ? 10.891 13.086 12.766 1 95.38 96 THR A C 1
ATOM 765 O O . THR A 1 96 ? 12.055 12.953 12.367 1 95.38 96 THR A O 1
ATOM 768 N N . VAL A 1 97 ? 9.82 12.75 12.086 1 93.44 97 VAL A N 1
ATOM 769 C CA . VAL A 1 97 ? 9.953 12.133 10.773 1 93.44 97 VAL A CA 1
ATOM 770 C C . VAL A 1 97 ? 10.578 13.125 9.789 1 93.44 97 VAL A C 1
ATOM 772 O O . VAL A 1 97 ? 11.367 12.742 8.922 1 93.44 97 VAL A O 1
ATOM 775 N N . LEU A 1 98 ? 10.312 14.344 9.906 1 94.56 98 LEU A N 1
ATOM 776 C CA . LEU A 1 98 ? 10.727 15.352 8.938 1 94.56 98 LEU A CA 1
ATOM 777 C C . LEU A 1 98 ? 12.07 15.953 9.336 1 94.56 98 LEU A C 1
ATOM 779 O O . LEU A 1 98 ? 12.609 16.797 8.617 1 94.56 98 LEU A O 1
ATOM 783 N N . GLU A 1 99 ? 12.555 15.469 10.359 1 88.5 99 GLU A N 1
ATOM 784 C CA . GLU A 1 99 ? 13.805 16.031 10.852 1 88.5 99 GLU A CA 1
ATOM 785 C C . GLU A 1 99 ? 14.922 15.891 9.828 1 88.5 99 GLU A C 1
ATOM 787 O O . GLU A 1 99 ? 14.953 14.922 9.062 1 88.5 99 GLU A O 1
ATOM 792 N N . GLY A 1 100 ? 15.781 16.875 9.805 1 82.38 100 GLY A N 1
ATOM 793 C CA . GLY A 1 100 ? 16.969 16.766 8.961 1 82.38 100 GLY A CA 1
ATOM 794 C C . GLY A 1 100 ? 16.828 17.484 7.633 1 82.38 100 GLY A C 1
ATOM 795 O O . GLY A 1 100 ? 17.75 17.516 6.832 1 82.38 100 GLY A O 1
ATOM 796 N N . GLY A 1 101 ? 15.617 18.031 7.473 1 75.38 101 GLY A N 1
ATOM 797 C CA . GLY A 1 101 ? 15.445 18.797 6.25 1 75.38 101 GLY A CA 1
ATOM 798 C C . GLY A 1 101 ? 14.398 19.891 6.375 1 75.38 101 GLY A C 1
ATOM 799 O O . GLY A 1 101 ? 13.773 20.047 7.422 1 75.38 101 GLY A O 1
ATOM 800 N N . PRO A 1 102 ? 14.484 20.703 5.402 1 74.25 102 PRO A N 1
ATOM 801 C CA . PRO A 1 102 ? 13.414 21.703 5.379 1 74.25 102 PRO A CA 1
ATOM 802 C C . PRO A 1 102 ? 12.023 21.078 5.469 1 74.25 102 PRO A C 1
ATOM 804 O O . PRO A 1 102 ? 11.781 20.016 4.879 1 74.25 102 PRO A O 1
ATOM 807 N N . HIS A 1 103 ? 11.336 21.516 6.379 1 76.12 103 HIS A N 1
ATOM 808 C CA . HIS A 1 103 ? 9.953 21.062 6.473 1 76.12 103 HIS A CA 1
ATOM 809 C C . HIS A 1 103 ? 9.031 22.172 6.961 1 76.12 103 HIS A C 1
ATOM 811 O O . HIS A 1 103 ? 9.484 23.109 7.625 1 76.12 103 HIS A O 1
ATOM 817 N N . ALA A 1 104 ? 7.828 22.078 6.543 1 87.5 104 ALA A N 1
ATOM 818 C CA . ALA A 1 104 ? 6.762 22.922 7.07 1 87.5 104 ALA A CA 1
ATOM 819 C C . ALA A 1 104 ? 6.488 22.609 8.539 1 87.5 104 ALA A C 1
ATOM 821 O O . ALA A 1 104 ? 6.961 21.609 9.062 1 87.5 104 ALA A O 1
ATOM 822 N N . ALA A 1 105 ? 5.859 23.531 9.172 1 94.75 105 ALA A N 1
ATOM 823 C CA . ALA A 1 105 ? 5.445 23.297 10.555 1 94.75 105 ALA A CA 1
ATOM 824 C C . ALA A 1 105 ? 4.551 22.062 10.648 1 94.75 105 ALA A C 1
ATOM 826 O O . ALA A 1 105 ? 3.637 21.891 9.844 1 94.75 105 ALA A O 1
ATOM 827 N N . PRO A 1 106 ? 4.812 21.219 11.617 1 96.44 106 PRO A N 1
ATOM 828 C CA . PRO A 1 106 ? 4.035 19.984 11.758 1 96.44 106 PRO A CA 1
ATOM 829 C C . PRO A 1 106 ? 2.527 20.234 11.758 1 96.44 106 PRO A C 1
ATOM 831 O O . PRO A 1 106 ? 1.764 19.453 11.195 1 96.44 106 PRO A O 1
ATOM 834 N 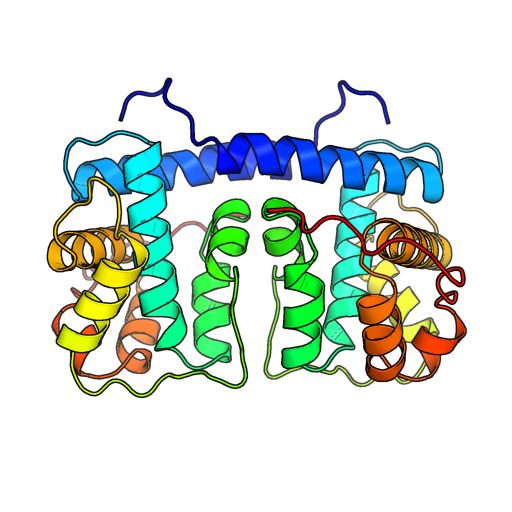N . ARG A 1 107 ? 2.115 21.344 12.391 1 95.88 107 ARG A N 1
ATOM 835 C CA . ARG A 1 107 ? 0.696 21.688 12.422 1 95.88 107 ARG A CA 1
ATOM 836 C C . ARG A 1 107 ? 0.159 21.922 11.016 1 95.88 107 ARG A C 1
ATOM 838 O O . ARG A 1 107 ? -0.938 21.484 10.68 1 95.88 107 ARG A O 1
ATOM 845 N N . ASP A 1 108 ? 0.904 22.641 10.242 1 96.94 108 ASP A N 1
ATOM 846 C CA . ASP A 1 108 ? 0.5 22.922 8.875 1 96.94 108 ASP A CA 1
ATOM 847 C C . ASP A 1 108 ? 0.509 21.656 8.023 1 96.94 108 ASP A C 1
ATOM 849 O O . ASP A 1 108 ? -0.354 21.469 7.16 1 96.94 108 ASP A O 1
ATOM 853 N N . VAL A 1 109 ? 1.475 20.812 8.266 1 97.5 109 VAL A N 1
ATOM 854 C CA . VAL A 1 109 ? 1.605 19.547 7.574 1 97.5 109 VAL A CA 1
ATOM 855 C C . VAL A 1 109 ? 0.347 18.703 7.793 1 97.5 109 VAL A C 1
ATOM 857 O O . VAL A 1 109 ? -0.251 18.203 6.832 1 97.5 109 VAL A O 1
ATOM 860 N N . LEU A 1 110 ? -0.052 18.594 8.984 1 97.31 110 LEU A N 1
ATOM 861 C CA . LEU A 1 110 ? -1.218 17.781 9.32 1 97.31 110 LEU A CA 1
ATOM 862 C C . LEU A 1 110 ? -2.498 18.438 8.812 1 97.31 110 LEU A C 1
ATOM 864 O O . LEU A 1 110 ? -3.352 17.766 8.227 1 97.31 110 LEU A O 1
ATOM 868 N N . ARG A 1 111 ? -2.637 19.688 9.008 1 96.69 111 ARG A N 1
ATOM 869 C CA . ARG A 1 111 ? -3.824 20.406 8.57 1 96.69 111 ARG A CA 1
ATOM 870 C C . ARG A 1 111 ? -4.031 20.25 7.062 1 96.69 111 ARG A C 1
ATOM 872 O O . ARG A 1 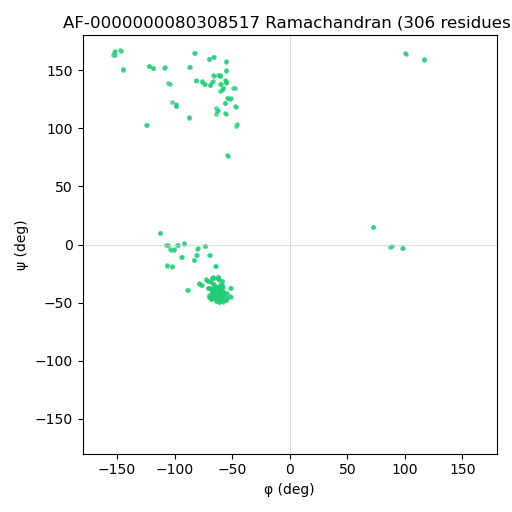111 ? -5.148 20.016 6.605 1 96.69 111 ARG A O 1
ATOM 879 N N . ALA A 1 112 ? -2.984 20.438 6.305 1 97.5 112 ALA A N 1
ATOM 880 C CA . ALA A 1 112 ? -3.07 20.312 4.855 1 97.5 112 ALA A CA 1
ATOM 881 C C . ALA A 1 112 ? -3.529 18.906 4.461 1 97.5 112 ALA A C 1
ATOM 883 O O . ALA A 1 112 ? -4.352 18.75 3.555 1 97.5 112 ALA A O 1
ATOM 884 N N . ALA A 1 113 ? -3.006 17.906 5.117 1 98 113 ALA A N 1
ATOM 885 C CA . ALA A 1 113 ? -3.391 16.531 4.812 1 98 113 ALA A CA 1
ATOM 886 C C . ALA A 1 113 ? -4.871 16.297 5.109 1 98 113 ALA A C 1
ATOM 888 O O . ALA A 1 113 ? -5.582 15.695 4.305 1 98 113 ALA A O 1
ATOM 889 N N . LEU A 1 114 ? -5.34 16.766 6.262 1 97.25 114 LEU A N 1
ATOM 890 C CA . LEU A 1 114 ? -6.742 16.609 6.625 1 97.25 114 LEU A CA 1
ATOM 891 C C . LEU A 1 114 ? -7.645 17.312 5.621 1 97.25 114 LEU A C 1
ATOM 893 O O . LEU A 1 114 ? -8.703 16.797 5.262 1 97.25 114 LEU A O 1
ATOM 897 N N . SER A 1 115 ? -7.203 18.453 5.172 1 96.56 115 SER A N 1
ATOM 898 C CA . SER A 1 115 ? -7.961 19.203 4.18 1 96.56 115 SER A CA 1
ATOM 899 C C . SER A 1 115 ? -8.062 18.453 2.861 1 96.56 115 SER A C 1
ATOM 901 O O . SER A 1 115 ? -9.141 18.328 2.283 1 96.56 115 SER A O 1
ATOM 903 N N . VAL A 1 116 ? -6.98 17.922 2.377 1 97.44 116 VAL A N 1
ATOM 904 C CA . VAL A 1 116 ? -6.957 17.188 1.115 1 97.44 116 VAL A CA 1
ATOM 905 C C . VAL A 1 116 ? -7.809 15.93 1.233 1 97.44 116 VAL A C 1
ATOM 907 O O . VAL A 1 116 ? -8.539 15.57 0.302 1 97.44 116 VAL A O 1
ATOM 910 N N . LEU A 1 117 ? -7.711 15.211 2.396 1 97.38 117 LEU A N 1
ATOM 911 C CA . LEU A 1 117 ? -8.555 14.039 2.613 1 97.38 117 LEU A CA 1
ATOM 912 C C . LEU A 1 117 ? -10.031 14.414 2.521 1 97.38 117 LEU A C 1
ATOM 914 O O . LEU A 1 117 ? -10.82 13.703 1.89 1 97.38 117 LEU A O 1
ATOM 918 N N . ASN A 1 118 ? -10.359 15.508 3.084 1 96.31 118 ASN A N 1
ATOM 919 C CA . ASN A 1 118 ? -11.742 15.984 3.021 1 96.31 118 ASN A CA 1
ATOM 920 C C . ASN A 1 118 ? -12.188 16.219 1.581 1 96.31 118 ASN A C 1
ATOM 922 O O . ASN A 1 118 ? -13.344 15.969 1.237 1 96.31 118 ASN A O 1
ATOM 926 N N . ASP A 1 119 ? -11.328 16.688 0.789 1 95.5 119 ASP A N 1
ATOM 927 C CA . ASP A 1 119 ? -11.656 17.062 -0.584 1 95.5 119 ASP A CA 1
ATOM 928 C C . ASP A 1 119 ? -11.734 15.828 -1.483 1 95.5 119 ASP A C 1
ATOM 930 O O . ASP A 1 119 ? -12.531 15.789 -2.426 1 95.5 119 ASP A O 1
ATOM 934 N N . ARG A 1 120 ? -10.914 14.844 -1.196 1 95.81 120 ARG A N 1
ATOM 935 C CA . ARG A 1 120 ? -10.695 13.766 -2.162 1 95.81 120 ARG A CA 1
ATOM 936 C C . ARG A 1 120 ? -11.477 12.523 -1.782 1 95.81 120 ARG A C 1
ATOM 938 O O . ARG A 1 120 ? -11.711 11.648 -2.621 1 95.81 120 ARG A O 1
ATOM 945 N N . ILE A 1 121 ? -11.883 12.438 -0.547 1 95.12 121 ILE A N 1
ATOM 946 C CA . ILE A 1 121 ? -12.562 11.242 -0.075 1 95.12 121 ILE A CA 1
ATOM 947 C C . ILE A 1 121 ? -14.039 11.539 0.151 1 95.12 121 ILE A C 1
ATOM 949 O O . ILE A 1 121 ? -14.414 12.68 0.433 1 95.12 121 ILE A O 1
ATOM 953 N N . ASP A 1 122 ? -14.742 10.484 0.013 1 90.31 122 ASP A N 1
ATOM 954 C CA . ASP A 1 122 ? -16.172 10.586 0.243 1 90.31 122 ASP A CA 1
ATOM 955 C C . ASP A 1 122 ? -16.469 11.148 1.632 1 90.31 122 ASP A C 1
ATOM 957 O O . ASP A 1 122 ? -15.852 10.742 2.617 1 90.31 122 ASP A O 1
ATOM 961 N N . ALA A 1 123 ? -17.5 12.039 1.709 1 92.12 123 ALA A N 1
ATOM 962 C CA . ALA A 1 123 ? -17.828 12.727 2.953 1 92.12 123 ALA A CA 1
ATOM 963 C C . ALA A 1 123 ? -18.297 11.734 4.02 1 92.12 123 ALA A C 1
ATOM 965 O O . ALA A 1 123 ? -18.016 11.922 5.207 1 92.12 123 ALA A O 1
ATOM 966 N N . GLY A 1 124 ? -19.094 10.789 3.604 1 92.38 124 GLY A N 1
ATOM 967 C CA . GLY A 1 124 ? -19.516 9.766 4.543 1 92.38 124 GLY A CA 1
ATOM 968 C C . GLY A 1 124 ? -18.344 9.016 5.172 1 92.38 124 GLY A C 1
ATOM 969 O O . GLY A 1 124 ? -18.344 8.773 6.379 1 92.38 124 GLY A O 1
ATOM 970 N N . GLU A 1 125 ? -17.344 8.703 4.332 1 92.5 125 GLU A N 1
ATOM 971 C CA . GLU A 1 125 ? -16.156 8.039 4.84 1 92.5 125 GLU A CA 1
ATOM 972 C C . GLU A 1 125 ? -15.375 8.938 5.793 1 92.5 125 GLU A C 1
ATOM 974 O O . GLU A 1 125 ? -14.875 8.477 6.82 1 92.5 125 GLU A O 1
ATOM 979 N N . ILE A 1 126 ? -15.289 10.227 5.477 1 95.19 126 ILE A N 1
ATOM 980 C CA . ILE A 1 126 ? -14.586 11.172 6.336 1 95.19 126 ILE A CA 1
ATOM 981 C C . ILE A 1 126 ? -15.266 11.242 7.699 1 95.19 126 ILE A C 1
ATOM 983 O O . ILE A 1 126 ? -14.602 11.234 8.734 1 95.19 126 ILE A O 1
ATOM 987 N N . ARG A 1 127 ? -16.531 11.281 7.754 1 94.38 127 ARG A N 1
ATOM 988 C CA . ARG A 1 127 ? -17.281 11.336 9.016 1 94.38 127 ARG A CA 1
ATOM 989 C C . ARG A 1 127 ? -17 10.102 9.859 1 94.38 127 ARG A C 1
ATOM 991 O O . ARG A 1 127 ? -16.812 10.203 11.078 1 94.38 127 ARG A O 1
ATOM 998 N N . LYS A 1 128 ? -16.953 9.008 9.234 1 94.38 128 LYS A N 1
ATOM 999 C CA . LYS A 1 128 ? -16.609 7.773 9.945 1 94.38 128 LYS A CA 1
ATOM 1000 C C . LYS A 1 128 ? -15.203 7.836 10.516 1 94.38 128 LYS A C 1
ATOM 1002 O O . LYS A 1 128 ? -14.984 7.496 11.688 1 94.38 128 LYS A O 1
ATOM 1007 N N . LEU A 1 129 ? -14.266 8.281 9.711 1 94 129 LEU A N 1
ATOM 1008 C CA . LEU A 1 129 ? -12.867 8.344 10.125 1 94 129 LEU A CA 1
ATOM 1009 C C . LEU A 1 129 ? -12.688 9.328 11.281 1 94 129 LEU A C 1
ATOM 1011 O O . LEU A 1 129 ? -11.938 9.055 12.219 1 94 129 LEU A O 1
ATOM 1015 N N . ARG A 1 130 ? -13.375 10.445 11.227 1 93.44 130 ARG A N 1
ATOM 1016 C CA . ARG A 1 130 ? -13.305 11.445 12.289 1 93.44 130 ARG A CA 1
ATOM 1017 C C . ARG A 1 130 ? -13.734 10.852 13.625 1 93.44 130 ARG A C 1
ATOM 1019 O O . ARG A 1 130 ? -13.172 11.188 14.672 1 93.44 130 ARG A O 1
ATOM 1026 N N . HIS A 1 131 ? -14.594 9.93 13.641 1 92 131 HIS A N 1
ATOM 1027 C CA . HIS A 1 131 ? -15.094 9.328 14.867 1 92 131 HIS A CA 1
ATOM 1028 C C . HIS A 1 131 ? -14.156 8.234 15.375 1 92 131 HIS A C 1
ATOM 1030 O O . HIS A 1 131 ? -14.258 7.801 16.516 1 92 131 HIS A O 1
ATOM 1036 N N . GLN A 1 132 ? -13.242 7.836 14.5 1 91.62 132 GLN A N 1
ATOM 1037 C CA . GLN A 1 132 ? -12.406 6.691 14.852 1 91.62 132 GLN A CA 1
ATOM 1038 C C . GLN A 1 132 ? -10.984 7.137 15.203 1 91.62 132 GLN A C 1
ATOM 1040 O O . GLN A 1 132 ? -10.227 6.383 15.805 1 91.62 132 GLN A O 1
ATOM 1045 N N . VAL A 1 133 ? -10.5 8.312 14.859 1 88.31 133 VAL A N 1
ATOM 1046 C CA . VAL A 1 133 ? -9.117 8.75 14.977 1 88.31 133 VAL A CA 1
ATOM 1047 C C . VAL A 1 133 ? -8.844 9.211 16.406 1 88.31 133 VAL A C 1
ATOM 1049 O O . VAL A 1 133 ? -7.684 9.352 16.812 1 88.31 133 VAL A O 1
ATOM 1052 N N . GLY A 1 134 ? -9.688 9.367 17.281 1 83.69 134 GLY A N 1
ATOM 1053 C CA . GLY A 1 134 ? -9.562 9.891 18.641 1 83.69 134 GLY A CA 1
ATOM 1054 C C . GLY A 1 134 ? -10.008 11.336 18.766 1 83.69 134 GLY A C 1
ATOM 1055 O O . GLY A 1 134 ? -10.07 12.062 17.766 1 83.69 134 GLY A O 1
ATOM 1056 N N . GLU A 1 135 ? -10.203 11.758 19.938 1 85.69 135 GLU A N 1
ATOM 1057 C CA . GLU A 1 135 ? -10.836 13.055 20.188 1 85.69 135 GLU A CA 1
ATOM 1058 C C . GLU A 1 135 ? -9.906 14.203 19.812 1 85.69 135 GLU A C 1
ATOM 1060 O O . GLU A 1 135 ? -10.352 15.219 19.281 1 85.69 135 GLU A O 1
ATOM 1065 N N . GLU A 1 136 ? -8.68 14.055 20.047 1 85.94 136 GLU A N 1
ATOM 1066 C CA . GLU A 1 136 ? -7.723 15.141 19.828 1 85.94 136 GLU A CA 1
ATOM 1067 C C . GLU A 1 136 ? -7.574 15.461 18.359 1 85.94 136 GLU A C 1
ATOM 1069 O O . GLU A 1 136 ? -7.547 16.641 17.969 1 85.94 136 GLU A O 1
ATOM 1074 N N . LEU A 1 137 ? -7.535 14.445 17.562 1 91.19 137 LEU A N 1
ATOM 1075 C CA . LEU A 1 137 ? -7.43 14.664 16.125 1 91.19 137 LEU A CA 1
ATOM 1076 C C . LEU A 1 137 ? -8.773 15.078 15.539 1 91.19 137 LEU A C 1
ATOM 1078 O O . LEU A 1 137 ? -8.828 15.898 14.617 1 91.19 137 LEU A O 1
ATOM 1082 N N . ARG A 1 138 ? -9.805 14.539 16.094 1 91.81 138 ARG A N 1
ATOM 1083 C CA . ARG A 1 138 ? -11.148 14.867 15.617 1 91.81 138 ARG A CA 1
ATOM 1084 C C . ARG A 1 138 ? -11.422 16.359 15.75 1 91.81 138 ARG A C 1
ATOM 1086 O O . ARG A 1 138 ? -12.023 16.969 14.859 1 91.81 138 ARG A O 1
ATOM 1093 N N . ARG A 1 139 ? -10.93 16.938 16.781 1 91.44 139 ARG A N 1
ATOM 1094 C CA . ARG A 1 139 ? -11.188 18.344 17.078 1 91.44 139 ARG A CA 1
ATOM 1095 C C . ARG A 1 139 ? -10.555 19.25 16.031 1 91.44 139 ARG A C 1
ATOM 1097 O O . ARG A 1 139 ? -11.086 20.328 15.719 1 91.44 139 ARG A O 1
ATOM 1104 N N . ILE A 1 140 ? -9.5 18.766 15.438 1 92.62 140 ILE A N 1
ATOM 1105 C CA . ILE A 1 140 ? -8.812 19.641 14.492 1 92.62 140 ILE A CA 1
ATOM 1106 C C . ILE A 1 140 ? -9.133 19.219 13.062 1 92.62 140 ILE A C 1
ATOM 1108 O O . ILE A 1 140 ? -8.688 19.844 12.102 1 92.62 140 ILE A O 1
ATOM 1112 N N . TRP A 1 141 ? -9.859 18.172 12.859 1 95 141 TRP A N 1
ATOM 1113 C CA . TRP A 1 141 ? -10.289 17.703 11.539 1 95 141 TRP A CA 1
ATOM 1114 C C . TRP A 1 141 ? -11.586 18.375 11.117 1 95 141 TRP A C 1
ATOM 1116 O O . TRP A 1 141 ? -12.664 18.031 11.617 1 95 141 TRP A O 1
ATOM 1126 N N . PRO A 1 142 ? -11.523 19.25 10.141 1 92.12 142 PRO A N 1
ATOM 1127 C CA . PRO A 1 142 ? -12.742 19.953 9.742 1 92.12 142 PRO A CA 1
ATOM 1128 C C . PRO A 1 142 ? -13.828 19 9.219 1 92.12 142 PRO A C 1
ATOM 1130 O O . PRO A 1 142 ? -13.516 18 8.578 1 92.12 142 PRO A O 1
ATOM 1133 N N . GLU A 1 143 ? -15.062 19.344 9.492 1 90.94 143 GLU A N 1
ATOM 1134 C CA . GLU A 1 143 ? -16.188 18.594 8.922 1 90.94 143 GLU A CA 1
ATOM 1135 C C . GLU A 1 143 ? -16.297 18.828 7.422 1 90.94 143 GLU A C 1
ATOM 1137 O O . GLU A 1 143 ? -16.094 19.938 6.941 1 90.94 143 GLU A O 1
ATOM 1142 N N . PRO A 1 144 ? -16.547 17.734 6.766 1 89.62 144 PRO A N 1
ATOM 1143 C CA . PRO A 1 144 ? -16.797 17.953 5.34 1 89.62 144 PRO A CA 1
ATOM 1144 C C . PRO A 1 144 ? -18.078 18.734 5.078 1 89.62 144 PRO A C 1
ATOM 1146 O O . PRO A 1 144 ? -18.984 18.75 5.918 1 89.62 144 PRO A O 1
ATOM 1149 N N . PRO A 1 145 ? -18.016 19.578 3.969 1 78 145 PRO A N 1
ATOM 1150 C CA . PRO A 1 145 ? -19.234 20.359 3.684 1 78 145 PRO A CA 1
ATOM 1151 C C . PRO A 1 145 ? -20.469 19.484 3.514 1 78 145 PRO A C 1
ATOM 1153 O O . PRO A 1 145 ? -20.359 18.328 3.086 1 78 145 PRO A O 1
ATOM 1156 N N . LEU A 1 146 ? -21.578 20 4.035 1 71.69 146 LEU A N 1
ATOM 1157 C CA . LEU A 1 146 ? -22.844 19.312 3.842 1 71.69 146 LEU A CA 1
ATOM 1158 C C . LEU A 1 146 ? -23.172 19.203 2.359 1 71.69 146 LEU A C 1
ATOM 1160 O O . LEU A 1 146 ? -22.953 20.141 1.593 1 71.69 146 LEU A O 1
ATOM 1164 N N . GLY A 1 147 ? -23.562 18.031 1.83 1 64.56 147 GLY A N 1
ATOM 1165 C CA . GLY A 1 147 ? -24 17.859 0.455 1 64.56 147 GLY A CA 1
ATOM 1166 C C . GLY A 1 147 ? -22.875 17.547 -0.502 1 64.56 147 GLY A C 1
ATOM 1167 O O . GLY A 1 147 ? -23.047 17.609 -1.721 1 64.56 147 GLY A O 1
ATOM 1168 N N . ALA A 1 148 ? -21.641 17.5 0.014 1 61.88 148 ALA A N 1
ATOM 1169 C CA . ALA A 1 148 ? -20.516 17.203 -0.873 1 61.88 148 ALA A CA 1
ATOM 1170 C C . ALA A 1 148 ? -20.734 15.906 -1.631 1 61.88 148 ALA A C 1
ATOM 1172 O O . ALA A 1 148 ? -21.172 14.906 -1.048 1 61.88 148 ALA A O 1
ATOM 1173 N N . PRO A 1 149 ? -20.625 15.969 -2.998 1 57.94 149 PRO A N 1
ATOM 1174 C CA . PRO A 1 149 ? -20.859 14.742 -3.762 1 57.94 149 PRO A CA 1
ATOM 1175 C C . PRO A 1 149 ? -19.906 13.617 -3.385 1 57.94 149 PRO A C 1
ATOM 1177 O O . PRO A 1 149 ? -18.797 13.883 -2.885 1 57.94 149 PRO A O 1
ATOM 1180 N N . PRO A 1 150 ? -20.391 12.406 -3.266 1 53.19 150 PRO A N 1
ATOM 1181 C CA . PRO A 1 150 ? -19.5 11.273 -3.012 1 53.19 150 PRO A CA 1
ATOM 1182 C C . PRO A 1 150 ? -18.266 11.266 -3.924 1 53.19 150 PRO A C 1
ATOM 1184 O O . PRO A 1 150 ? -18.359 11.68 -5.082 1 53.19 150 PRO A O 1
ATOM 1187 N N . ALA A 1 151 ? -17.078 11.367 -3.275 1 54.97 151 ALA A N 1
ATOM 1188 C CA . ALA A 1 151 ? -15.867 11.328 -4.086 1 54.97 151 ALA A CA 1
ATOM 1189 C C . ALA A 1 151 ? -15.906 10.18 -5.09 1 54.97 151 ALA A C 1
ATOM 1191 O O . ALA A 1 151 ? -16.5 9.133 -4.812 1 54.97 151 ALA A O 1
ATOM 1192 N N . GLN A 1 152 ? -15.539 10.375 -6.355 1 50.78 152 GLN A N 1
ATOM 1193 C CA . GLN A 1 152 ? -15.516 9.344 -7.387 1 50.78 152 GLN A CA 1
ATOM 1194 C C . GLN A 1 152 ? -14.5 8.25 -7.043 1 50.78 152 GLN A C 1
ATOM 1196 O O . GLN A 1 152 ? -13.383 8.547 -6.633 1 50.78 152 GLN A O 1
ATOM 1201 N N . PRO A 1 153 ? -14.914 7.07 -6.848 1 46.5 153 PRO A N 1
ATOM 1202 C CA . PRO A 1 153 ? -14.016 5.965 -6.52 1 46.5 153 PRO A CA 1
ATOM 1203 C C . PRO A 1 153 ? -12.789 5.914 -7.426 1 46.5 153 PRO A C 1
ATOM 1205 O O . PRO A 1 153 ? -12.906 6.102 -8.641 1 46.5 153 PRO A O 1
ATOM 1208 N N . VAL A 1 154 ? -11.68 6.395 -6.867 1 43.59 154 VAL A N 1
ATOM 1209 C CA . VAL A 1 154 ? -10.477 6.312 -7.691 1 43.59 154 VAL A CA 1
ATOM 1210 C C . VAL A 1 154 ? -10.273 4.879 -8.164 1 43.59 154 VAL A C 1
ATOM 1212 O O . VAL A 1 154 ? -10.008 3.982 -7.363 1 43.59 154 VAL A O 1
ATOM 1215 N N . VAL A 1 155 ? -10.898 4.238 -9.086 1 34.34 155 VAL A N 1
ATOM 1216 C CA . VAL A 1 155 ? -10.734 2.922 -9.695 1 34.34 155 VAL A CA 1
ATOM 1217 C C . VAL A 1 155 ? -9.398 2.859 -10.438 1 34.34 155 VAL A C 1
ATOM 1219 O O . VAL A 1 155 ? -9.023 3.811 -11.125 1 34.34 155 VAL A O 1
ATOM 1222 N N . MET B 1 1 ? 4.219 23.781 -6.758 1 78.19 1 MET B N 1
ATOM 1223 C CA . MET B 1 1 ? 4.73 22.594 -7.438 1 78.19 1 MET B CA 1
ATOM 1224 C C . MET B 1 1 ? 4.375 22.625 -8.922 1 78.19 1 MET B C 1
ATOM 1226 O O . MET B 1 1 ? 3.195 22.656 -9.273 1 78.19 1 MET B O 1
ATOM 1230 N N . THR B 1 2 ? 5.473 22.656 -9.688 1 76.75 2 THR B N 1
ATOM 1231 C CA . THR B 1 2 ? 5.234 22.703 -11.125 1 76.75 2 THR B CA 1
ATOM 1232 C C . THR B 1 2 ? 4.977 21.297 -11.672 1 76.75 2 THR B C 1
ATOM 1234 O O . THR B 1 2 ? 5.305 20.297 -11.023 1 76.75 2 THR B O 1
ATOM 1237 N N . ARG B 1 3 ? 4.461 21.234 -12.828 1 74.31 3 ARG B N 1
ATOM 1238 C CA . ARG B 1 3 ? 4.082 19.969 -13.445 1 74.31 3 ARG B CA 1
ATOM 1239 C C . ARG B 1 3 ? 5.312 19.141 -13.805 1 74.31 3 ARG B C 1
ATOM 1241 O O . ARG B 1 3 ? 5.223 17.922 -13.961 1 74.31 3 ARG B O 1
ATOM 1248 N N . ASP B 1 4 ? 6.383 19.766 -13.68 1 77.81 4 ASP B N 1
ATOM 1249 C CA . ASP B 1 4 ? 7.586 19.078 -14.133 1 77.81 4 ASP B CA 1
ATOM 1250 C C . ASP B 1 4 ? 8.359 18.484 -12.961 1 77.81 4 ASP B C 1
ATOM 1252 O O . ASP B 1 4 ? 9.305 17.719 -13.156 1 77.81 4 ASP B O 1
ATOM 1256 N N . GLU B 1 5 ? 7.875 18.766 -11.82 1 87.25 5 GLU B N 1
ATOM 1257 C CA . GLU B 1 5 ? 8.594 18.234 -10.672 1 87.25 5 GLU B CA 1
ATOM 1258 C C . GLU B 1 5 ? 8.211 16.781 -10.414 1 87.25 5 GLU B C 1
ATOM 1260 O O . GLU B 1 5 ? 7.09 16.359 -10.719 1 87.25 5 GLU B O 1
ATOM 1265 N N . HIS B 1 6 ? 9.266 16.109 -10.062 1 90.25 6 HIS B N 1
ATOM 1266 C CA . HIS B 1 6 ? 9.062 14.688 -9.844 1 90.25 6 HIS B CA 1
ATOM 1267 C C . HIS B 1 6 ? 9.461 14.289 -8.43 1 90.25 6 HIS B C 1
ATOM 1269 O O . HIS B 1 6 ? 10.227 14.992 -7.77 1 90.25 6 HIS B O 1
ATOM 1275 N N . VAL B 1 7 ? 8.859 13.297 -8.023 1 95.75 7 VAL B N 1
ATOM 1276 C CA . VAL B 1 7 ? 9.195 12.648 -6.762 1 95.75 7 VAL B CA 1
ATOM 1277 C C . VAL B 1 7 ? 10.086 11.438 -7.023 1 95.75 7 VAL B C 1
ATOM 1279 O O . VAL B 1 7 ? 9.672 10.492 -7.707 1 95.75 7 VAL B O 1
ATOM 1282 N N . ASP B 1 8 ? 11.273 11.414 -6.508 1 96.31 8 ASP B N 1
ATOM 1283 C CA . ASP B 1 8 ? 12.242 10.352 -6.758 1 96.31 8 ASP B CA 1
ATOM 1284 C C . ASP B 1 8 ? 11.68 8.992 -6.348 1 96.31 8 ASP B C 1
ATOM 1286 O O . ASP B 1 8 ? 11.859 8 -7.059 1 96.31 8 ASP B O 1
ATOM 1290 N N . ALA B 1 9 ? 11.031 8.906 -5.23 1 96.81 9 ALA B N 1
ATOM 1291 C CA . ALA B 1 9 ? 10.492 7.652 -4.711 1 96.81 9 ALA B CA 1
ATOM 1292 C C . ALA B 1 9 ? 9.477 7.051 -5.684 1 96.81 9 ALA B C 1
ATOM 1294 O O . ALA B 1 9 ? 9.383 5.828 -5.812 1 96.81 9 ALA B O 1
ATOM 1295 N N . PHE B 1 10 ? 8.703 7.922 -6.383 1 97.5 10 PHE B N 1
ATOM 1296 C CA . PHE B 1 10 ? 7.715 7.438 -7.34 1 97.5 10 PHE B CA 1
ATOM 1297 C C . PHE B 1 10 ? 8.391 6.828 -8.562 1 97.5 10 PHE B C 1
ATOM 1299 O O . PHE B 1 10 ? 8.016 5.746 -9.008 1 97.5 10 PHE B O 1
ATOM 1306 N N . GLU B 1 11 ? 9.375 7.547 -9.039 1 95.62 11 GLU B N 1
ATOM 1307 C CA . GLU B 1 11 ? 10.102 7.039 -10.203 1 95.62 11 GLU B CA 1
ATOM 1308 C C . GLU B 1 11 ? 10.836 5.746 -9.875 1 95.62 11 GLU B C 1
ATOM 1310 O O . GLU B 1 11 ? 10.828 4.801 -10.664 1 95.62 11 GLU B O 1
ATOM 1315 N N . HIS B 1 12 ? 11.438 5.727 -8.742 1 97.31 12 HIS B N 1
ATOM 1316 C CA . HIS B 1 12 ? 12.188 4.551 -8.312 1 97.31 12 HIS B CA 1
ATOM 1317 C C . HIS B 1 12 ? 11.273 3.342 -8.141 1 97.31 12 HIS B C 1
ATOM 1319 O O . HIS B 1 12 ? 11.609 2.242 -8.594 1 97.31 12 HIS B O 1
ATOM 1325 N N . THR B 1 13 ? 10.164 3.521 -7.512 1 98.06 13 THR B N 1
ATOM 1326 C CA . THR B 1 13 ? 9.281 2.383 -7.285 1 98.06 13 THR B CA 1
ATOM 1327 C C . THR B 1 13 ? 8.68 1.888 -8.594 1 98.06 13 THR B C 1
ATOM 1329 O O . THR B 1 13 ? 8.43 0.692 -8.758 1 98.06 13 THR B O 1
ATOM 1332 N N . MET B 1 14 ? 8.461 2.787 -9.492 1 96.69 14 MET B N 1
ATOM 1333 C CA . MET B 1 14 ? 7.992 2.369 -10.812 1 96.69 14 MET B CA 1
ATOM 1334 C C . MET B 1 14 ? 9.008 1.447 -11.477 1 96.69 14 MET B C 1
ATOM 1336 O O . MET B 1 14 ? 8.648 0.381 -11.977 1 96.69 14 MET B O 1
ATOM 1340 N N . GLN B 1 15 ? 10.219 1.85 -11.438 1 96 15 GLN B N 1
ATOM 1341 C CA . GLN B 1 15 ? 11.289 1.054 -12.031 1 96 15 GLN B CA 1
ATOM 1342 C C . GLN B 1 15 ? 11.398 -0.309 -11.352 1 96 15 GLN B C 1
ATOM 1344 O O . GLN B 1 15 ? 11.445 -1.341 -12.031 1 96 15 GLN B O 1
ATOM 1349 N N . LEU B 1 16 ? 11.445 -0.323 -10.055 1 97.38 16 LEU B N 1
ATOM 1350 C CA . LEU B 1 16 ? 11.57 -1.562 -9.297 1 97.38 16 LEU B CA 1
ATOM 1351 C C . LEU B 1 16 ? 10.383 -2.482 -9.555 1 97.38 16 LEU B C 1
ATOM 1353 O O . LEU B 1 16 ? 10.547 -3.695 -9.695 1 97.38 16 LEU B O 1
ATOM 1357 N N . SER B 1 17 ? 9.195 -1.93 -9.609 1 97.88 17 SER B N 1
ATOM 1358 C CA . SER B 1 17 ? 7.996 -2.729 -9.836 1 97.88 17 SER B CA 1
ATOM 1359 C C . SER B 1 17 ? 8.023 -3.387 -11.219 1 97.88 17 SER B C 1
ATOM 1361 O O . SER B 1 17 ? 7.609 -4.535 -11.367 1 97.88 17 SER B O 1
ATOM 1363 N N . TYR B 1 18 ? 8.547 -2.689 -12.188 1 97 18 TYR B N 1
ATOM 1364 C CA . TYR B 1 18 ? 8.648 -3.287 -13.508 1 97 18 TYR B CA 1
ATOM 1365 C C . TYR B 1 18 ? 9.711 -4.375 -13.539 1 97 18 TYR B C 1
ATOM 1367 O O . TYR B 1 18 ? 9.578 -5.367 -14.266 1 97 18 TYR B O 1
ATOM 1375 N N . GLU B 1 19 ? 10.742 -4.234 -12.758 1 96.62 19 GLU B N 1
ATOM 1376 C CA . GLU B 1 19 ? 11.734 -5.305 -12.648 1 96.62 19 GLU B CA 1
ATOM 1377 C C . GLU B 1 19 ? 11.109 -6.57 -12.07 1 96.62 19 GLU B C 1
ATOM 1379 O O . GLU B 1 19 ? 11.359 -7.672 -12.57 1 96.62 19 GLU B O 1
ATOM 1384 N N . TRP B 1 20 ? 10.32 -6.398 -11.023 1 97.5 20 TRP B N 1
ATOM 1385 C CA . TRP B 1 20 ? 9.594 -7.531 -10.461 1 97.5 20 TRP B CA 1
ATOM 1386 C C . TRP B 1 20 ? 8.664 -8.156 -11.5 1 97.5 20 TRP B C 1
ATOM 1388 O O . TRP B 1 20 ? 8.633 -9.383 -11.648 1 97.5 20 TRP B O 1
ATOM 1398 N N . LEU B 1 21 ? 8 -7.328 -12.195 1 97.12 21 LEU B N 1
ATOM 1399 C CA . LEU B 1 21 ? 7.008 -7.793 -13.164 1 97.12 21 LEU B CA 1
ATOM 1400 C C . LEU B 1 21 ? 7.684 -8.523 -14.32 1 97.12 21 LEU B C 1
ATOM 1402 O O . LEU B 1 21 ? 7.152 -9.523 -14.82 1 97.12 21 LEU B O 1
ATOM 1406 N N . ARG B 1 22 ? 8.789 -8.031 -14.742 1 95.75 22 ARG B N 1
ATOM 1407 C CA . ARG B 1 22 ? 9.516 -8.688 -15.828 1 95.75 22 ARG B CA 1
ATOM 1408 C C . ARG B 1 22 ? 9.977 -10.078 -15.414 1 95.75 22 ARG B C 1
ATOM 1410 O O . ARG B 1 22 ? 9.836 -11.039 -16.172 1 95.75 22 ARG B O 1
ATOM 1417 N N . GLU B 1 23 ? 10.516 -10.156 -14.25 1 96.5 23 GLU B N 1
ATOM 1418 C CA . GLU B 1 23 ? 10.914 -11.469 -13.75 1 96.5 23 GLU B CA 1
ATOM 1419 C C . GLU B 1 23 ? 9.711 -12.398 -13.625 1 96.5 23 GLU B C 1
ATOM 1421 O O . GLU B 1 23 ? 9.781 -13.57 -14.008 1 96.5 23 GLU B O 1
ATOM 1426 N N . TYR B 1 24 ? 8.648 -11.906 -13.148 1 97.5 24 TYR B N 1
ATOM 1427 C CA . TYR B 1 24 ? 7.426 -12.695 -13.008 1 97.5 24 TYR B CA 1
ATOM 1428 C C . TYR B 1 24 ? 6.941 -13.188 -14.367 1 97.5 24 TYR B C 1
ATOM 1430 O O . TYR B 1 24 ? 6.551 -14.344 -14.516 1 97.5 24 TYR B O 1
ATOM 1438 N N . ALA B 1 25 ? 6.926 -12.273 -15.281 1 96.56 25 ALA B N 1
ATOM 1439 C CA . ALA B 1 25 ? 6.5 -12.625 -16.641 1 96.56 25 ALA B CA 1
ATOM 1440 C C . ALA B 1 25 ? 7.371 -13.742 -17.219 1 96.56 25 ALA B C 1
ATOM 1442 O O . ALA B 1 25 ? 6.867 -14.641 -17.891 1 96.56 25 ALA B O 1
ATOM 1443 N N . GLU B 1 26 ? 8.617 -13.648 -16.938 1 95.06 26 GLU B N 1
ATOM 1444 C CA . GLU B 1 26 ? 9.539 -14.68 -17.406 1 95.06 26 GLU B CA 1
ATOM 1445 C C . GLU B 1 26 ? 9.219 -16.031 -16.75 1 95.06 26 GLU B C 1
ATOM 1447 O O . GLU B 1 26 ? 9.188 -17.062 -17.438 1 95.06 26 GLU B O 1
ATOM 1452 N N . GLU B 1 27 ? 8.961 -16.031 -15.438 1 95.25 27 GLU B N 1
ATOM 1453 C CA . GLU B 1 27 ? 8.625 -17.266 -14.719 1 95.25 27 GLU B CA 1
ATOM 1454 C C . GLU B 1 27 ? 7.293 -17.828 -15.18 1 95.25 27 GLU B C 1
ATOM 1456 O O . GLU B 1 27 ? 7.113 -19.047 -15.242 1 95.25 27 GLU B O 1
ATOM 1461 N N . LEU B 1 28 ? 6.312 -16.969 -15.352 1 94.56 28 LEU B N 1
ATOM 1462 C CA . LEU B 1 28 ? 4.973 -17.359 -15.766 1 94.56 28 LEU B CA 1
ATOM 1463 C C . LEU B 1 28 ? 4.98 -17.875 -17.203 1 94.56 28 LEU B C 1
ATOM 1465 O O . LEU B 1 28 ? 4.137 -18.703 -17.562 1 94.56 28 LEU B O 1
ATOM 1469 N N . GLY B 1 29 ? 5.84 -17.406 -17.891 1 88.88 29 GLY B N 1
ATOM 1470 C CA . GLY B 1 29 ? 5.91 -17.609 -19.328 1 88.88 29 GLY B CA 1
ATOM 1471 C C . GLY B 1 29 ? 5.75 -16.328 -20.125 1 88.88 29 GLY B C 1
ATOM 1472 O O . GLY B 1 29 ? 5.398 -15.289 -19.578 1 88.88 29 GLY B O 1
ATOM 1473 N N . SER B 1 30 ? 6.172 -16.266 -21.312 1 74.5 30 SER B N 1
ATOM 1474 C CA . SER B 1 30 ? 6.094 -15.07 -22.141 1 74.5 30 SER B CA 1
ATOM 1475 C C . SER B 1 30 ? 4.66 -14.555 -22.25 1 74.5 30 SER B C 1
ATOM 1477 O O . SER B 1 30 ? 3.771 -15.266 -22.719 1 74.5 30 SER B O 1
ATOM 1479 N N . CYS B 1 31 ? 4.543 -13.328 -21.594 1 87 31 CYS B N 1
ATOM 1480 C CA . CYS B 1 31 ? 3.229 -12.695 -21.578 1 87 31 CYS B CA 1
ATOM 1481 C C . CYS B 1 31 ? 3.354 -11.18 -21.609 1 87 31 CYS B C 1
ATOM 1483 O O . CYS B 1 31 ? 4.457 -10.641 -21.531 1 87 31 CYS B O 1
ATOM 1485 N N . THR B 1 32 ? 2.221 -10.547 -21.875 1 90.88 32 THR B N 1
ATOM 1486 C CA . THR B 1 32 ? 2.182 -9.094 -21.859 1 90.88 32 THR B CA 1
ATOM 1487 C C . THR B 1 32 ? 2.326 -8.555 -20.438 1 90.88 32 THR B C 1
ATOM 1489 O O . THR B 1 32 ? 2.082 -9.281 -19.469 1 90.88 32 THR B O 1
ATOM 1492 N N . ALA B 1 33 ? 2.709 -7.336 -20.344 1 93.75 33 ALA B N 1
ATOM 1493 C CA . ALA B 1 33 ? 2.838 -6.68 -19.047 1 93.75 33 ALA B CA 1
ATOM 1494 C C . ALA B 1 33 ? 1.5 -6.645 -18.312 1 93.75 33 ALA B C 1
ATOM 1496 O O . ALA B 1 33 ? 1.441 -6.863 -17.109 1 93.75 33 ALA B O 1
ATOM 1497 N N . GLN B 1 34 ? 0.434 -6.363 -19.062 1 93.88 34 GLN B N 1
ATOM 1498 C CA . GLN B 1 34 ? -0.895 -6.281 -18.469 1 93.88 34 GLN B CA 1
ATOM 1499 C C . GLN B 1 34 ? -1.32 -7.629 -17.891 1 93.88 34 GLN B C 1
ATOM 1501 O O . GLN B 1 34 ? -1.88 -7.691 -16.781 1 93.88 34 GLN B O 1
ATOM 1506 N N . LEU B 1 35 ? -1.063 -8.641 -18.625 1 93.56 35 LEU B N 1
ATOM 1507 C CA . LEU B 1 35 ? -1.419 -9.969 -18.141 1 93.56 35 LEU B CA 1
ATOM 1508 C C . LEU B 1 35 ? -0.57 -10.352 -16.938 1 93.56 35 LEU B C 1
ATOM 1510 O O . LEU B 1 35 ? -1.085 -10.898 -15.953 1 93.56 35 LEU B O 1
ATOM 1514 N N . ALA B 1 36 ? 0.712 -10.125 -17.031 1 96 36 ALA B N 1
ATOM 1515 C CA . ALA B 1 36 ? 1.601 -10.406 -15.914 1 96 36 ALA B CA 1
ATOM 1516 C C . ALA B 1 36 ? 1.136 -9.688 -14.648 1 96 36 ALA B C 1
ATOM 1518 O O . ALA B 1 36 ? 1.118 -10.266 -13.562 1 96 36 ALA B O 1
ATOM 1519 N N . TYR B 1 37 ? 0.74 -8.469 -14.82 1 96.56 37 TYR B N 1
ATOM 1520 C CA . TYR B 1 37 ? 0.274 -7.68 -13.688 1 96.56 37 TYR B CA 1
ATOM 1521 C C . TYR B 1 37 ? -0.984 -8.281 -13.078 1 96.56 37 TYR B C 1
ATOM 1523 O O . TYR B 1 37 ? -1.075 -8.445 -11.859 1 96.56 37 TYR B O 1
ATOM 1531 N N . ARG B 1 38 ? -1.908 -8.594 -13.867 1 96.31 38 ARG B N 1
ATOM 1532 C CA . ARG B 1 38 ? -3.154 -9.18 -13.375 1 96.31 38 ARG B CA 1
ATOM 1533 C C . ARG B 1 38 ? -2.893 -10.469 -12.609 1 96.31 38 ARG B C 1
ATOM 1535 O O . ARG B 1 38 ? -3.49 -10.703 -11.555 1 96.31 38 ARG B O 1
ATOM 1542 N N . CYS B 1 39 ? -2.047 -11.25 -13.156 1 97.19 39 CYS B N 1
ATOM 1543 C CA . CYS B 1 39 ? -1.728 -12.531 -12.539 1 97.19 39 CYS B CA 1
ATOM 1544 C C . CYS B 1 39 ? -0.973 -12.336 -11.227 1 97.19 39 CYS B C 1
ATOM 1546 O O . CYS B 1 39 ? -1.311 -12.945 -10.211 1 97.19 39 CYS B O 1
ATOM 1548 N N . LEU B 1 40 ? 0.037 -11.477 -11.242 1 98 40 LEU B N 1
ATOM 1549 C CA . LEU B 1 40 ? 0.8 -11.211 -10.023 1 98 40 LEU B CA 1
ATOM 1550 C C . LEU B 1 40 ? -0.097 -10.641 -8.938 1 98 40 LEU B C 1
ATOM 1552 O O . LEU B 1 40 ? -0.014 -11.047 -7.773 1 98 40 LEU B O 1
ATOM 1556 N N . ARG B 1 41 ? -0.92 -9.703 -9.289 1 98.06 41 ARG B N 1
ATOM 1557 C CA . ARG B 1 41 ? -1.878 -9.109 -8.359 1 98.06 41 ARG B CA 1
ATOM 1558 C C . ARG B 1 41 ? -2.764 -10.18 -7.73 1 98.06 41 ARG B C 1
ATOM 1560 O O . ARG B 1 41 ? -2.938 -10.219 -6.512 1 98.06 41 ARG B O 1
ATOM 1567 N N . ALA B 1 42 ? -3.291 -11.055 -8.547 1 97.44 42 ALA B N 1
ATOM 1568 C CA . ALA B 1 42 ? -4.156 -12.125 -8.055 1 97.44 42 ALA B CA 1
ATOM 1569 C C . ALA B 1 42 ? -3.404 -13.039 -7.09 1 97.44 42 ALA B C 1
ATOM 1571 O O . ALA B 1 42 ? -3.93 -13.398 -6.035 1 97.44 42 ALA B O 1
ATOM 1572 N N . ALA B 1 43 ? -2.207 -13.406 -7.445 1 97.5 43 ALA B N 1
ATOM 1573 C CA . ALA B 1 43 ? -1.412 -14.305 -6.617 1 97.5 43 ALA B CA 1
ATOM 1574 C C . ALA B 1 43 ? -1.053 -13.648 -5.285 1 97.5 43 ALA B C 1
ATOM 1576 O O . ALA B 1 43 ? -1.136 -14.289 -4.23 1 97.5 43 ALA B O 1
ATOM 1577 N N . LEU B 1 44 ? -0.649 -12.414 -5.324 1 98.12 44 LEU B N 1
ATOM 1578 C CA . LEU B 1 44 ? -0.292 -11.695 -4.105 1 98.12 44 LEU B CA 1
ATOM 1579 C C . LEU B 1 44 ? -1.487 -11.602 -3.162 1 98.12 44 LEU B C 1
ATOM 1581 O O . LEU B 1 44 ? -1.342 -11.766 -1.95 1 98.12 44 LEU B O 1
ATOM 1585 N N . HIS B 1 45 ? -2.666 -11.312 -3.682 1 97.25 45 HIS B N 1
ATOM 1586 C CA . HIS B 1 45 ? -3.869 -11.266 -2.861 1 97.25 45 HIS B CA 1
ATOM 1587 C C . HIS B 1 45 ? -4.172 -12.625 -2.24 1 97.25 45 HIS B C 1
ATOM 1589 O O . HIS B 1 45 ? -4.531 -12.703 -1.063 1 97.25 45 HIS B O 1
ATOM 1595 N N . ALA B 1 46 ? -3.998 -13.617 -3.016 1 95.25 46 ALA B N 1
ATOM 1596 C CA . ALA B 1 46 ? -4.27 -14.961 -2.523 1 95.25 46 ALA B CA 1
ATOM 1597 C C . ALA B 1 46 ? -3.318 -15.336 -1.388 1 95.25 46 ALA B C 1
ATOM 1599 O O . ALA B 1 46 ? -3.734 -15.93 -0.39 1 95.25 46 ALA B O 1
ATOM 1600 N N . ILE B 1 47 ? -2.066 -15 -1.519 1 95.38 47 ILE B N 1
ATOM 1601 C CA . ILE B 1 47 ? -1.066 -15.281 -0.494 1 95.38 47 ILE B CA 1
ATOM 1602 C C . ILE B 1 47 ? -1.348 -14.438 0.747 1 95.38 47 ILE B C 1
ATOM 1604 O O . ILE B 1 47 ? -1.383 -14.953 1.864 1 95.38 47 ILE B O 1
ATOM 1608 N N . ARG B 1 48 ? -1.606 -13.188 0.534 1 95.62 48 ARG B N 1
ATOM 1609 C CA . ARG B 1 48 ? -1.887 -12.227 1.592 1 95.62 48 ARG B CA 1
ATOM 1610 C C . ARG B 1 48 ? -3.031 -12.703 2.479 1 95.62 48 ARG B C 1
ATOM 1612 O O . ARG B 1 48 ? -2.936 -12.648 3.707 1 95.62 48 ARG B O 1
ATOM 1619 N N . ASP B 1 49 ? -4.059 -13.156 1.859 1 94.19 49 ASP B N 1
ATOM 1620 C CA . ASP B 1 49 ? -5.293 -13.461 2.582 1 94.19 49 ASP B CA 1
ATOM 1621 C C . ASP B 1 49 ? -5.145 -14.734 3.408 1 94.19 49 ASP B C 1
ATOM 1623 O O . ASP B 1 49 ? -6 -15.039 4.242 1 94.19 49 ASP B O 1
ATOM 1627 N N . ARG B 1 50 ? -3.961 -15.359 3.311 1 93.12 50 ARG B N 1
ATOM 1628 C CA . ARG B 1 50 ? -3.682 -16.562 4.09 1 93.12 50 ARG B CA 1
ATOM 1629 C C . ARG B 1 50 ? -2.705 -16.266 5.223 1 93.12 50 ARG B C 1
ATOM 1631 O O . ARG B 1 50 ? -2.322 -17.172 5.969 1 93.12 50 ARG B O 1
ATOM 1638 N N . LEU B 1 51 ? -2.285 -15.125 5.332 1 94.12 51 LEU B N 1
ATOM 1639 C CA . LEU B 1 51 ? -1.344 -14.703 6.359 1 94.12 51 LEU B CA 1
ATOM 1640 C C . LEU B 1 51 ? -2.053 -13.906 7.453 1 94.12 51 LEU B C 1
ATOM 1642 O O . LEU B 1 51 ? -2.936 -13.094 7.164 1 94.12 51 LEU B O 1
ATOM 1646 N N . PRO B 1 52 ? -1.648 -14.211 8.734 1 93.31 52 PRO B N 1
ATOM 1647 C CA . PRO B 1 52 ? -2.076 -13.25 9.75 1 93.31 52 PRO B CA 1
ATOM 1648 C C . PRO B 1 52 ? -1.644 -11.82 9.422 1 93.31 52 PRO B C 1
ATOM 1650 O O . PRO B 1 52 ? -0.674 -11.617 8.688 1 93.31 52 PRO B O 1
ATOM 1653 N N . ALA B 1 53 ? -2.316 -10.875 9.984 1 94.19 53 ALA B N 1
ATOM 1654 C CA . ALA B 1 53 ? -2.139 -9.469 9.625 1 94.19 53 ALA B CA 1
ATOM 1655 C C . ALA B 1 53 ? -0.685 -9.039 9.797 1 94.19 53 ALA B C 1
ATOM 1657 O O . ALA B 1 53 ? -0.128 -8.359 8.93 1 94.19 53 ALA B O 1
ATOM 1658 N N . ASN B 1 54 ? -0.024 -9.43 10.875 1 94 54 ASN B N 1
ATOM 1659 C CA . ASN B 1 54 ? 1.354 -9.016 11.125 1 94 54 ASN B CA 1
ATOM 1660 C C . ASN B 1 54 ? 2.314 -9.625 10.109 1 94 54 ASN B C 1
ATOM 1662 O O . ASN B 1 54 ? 3.258 -8.969 9.664 1 94 54 ASN B O 1
ATOM 1666 N N . GLU B 1 55 ? 2.086 -10.859 9.781 1 94.12 55 GLU B N 1
ATOM 1667 C CA . GLU B 1 55 ? 2.934 -11.516 8.789 1 94.12 55 GLU B CA 1
ATOM 1668 C C . GLU B 1 55 ? 2.691 -10.945 7.395 1 94.12 55 GLU B C 1
ATOM 1670 O O . GLU B 1 55 ? 3.613 -10.875 6.578 1 94.12 55 GLU B O 1
ATOM 1675 N N . SER B 1 56 ? 1.429 -10.641 7.156 1 95.25 56 SER B N 1
ATOM 1676 C CA . SER B 1 56 ? 1.116 -9.953 5.91 1 95.25 56 SER B CA 1
ATOM 1677 C C . SER B 1 56 ? 1.883 -8.641 5.801 1 95.25 56 SER B C 1
ATOM 1679 O O . SER B 1 56 ? 2.436 -8.32 4.742 1 95.25 56 SER B O 1
ATOM 1681 N N . ALA B 1 57 ? 1.965 -7.871 6.859 1 95.62 57 ALA B N 1
ATOM 1682 C CA . ALA B 1 57 ? 2.699 -6.609 6.871 1 95.62 57 ALA B CA 1
ATOM 1683 C C . ALA B 1 57 ? 4.191 -6.84 6.648 1 95.62 57 ALA B C 1
ATOM 1685 O O . ALA B 1 57 ? 4.859 -6.035 5.992 1 95.62 57 ALA B O 1
ATOM 1686 N N . ALA B 1 58 ? 4.723 -7.918 7.18 1 94.81 58 ALA B N 1
ATOM 1687 C CA . ALA B 1 58 ? 6.129 -8.258 6.992 1 94.81 58 ALA B CA 1
ATOM 1688 C C . ALA B 1 58 ? 6.438 -8.539 5.523 1 94.81 58 ALA B C 1
ATOM 1690 O O . ALA B 1 58 ? 7.449 -8.078 4.996 1 94.81 58 ALA B O 1
ATOM 1691 N N . LEU B 1 59 ? 5.586 -9.297 4.852 1 96.19 59 LEU B N 1
ATOM 1692 C CA . LEU B 1 59 ? 5.754 -9.547 3.426 1 96.19 59 LEU B CA 1
ATOM 1693 C C . LEU B 1 59 ? 5.645 -8.258 2.629 1 96.19 59 LEU B C 1
ATOM 1695 O O . LEU B 1 59 ? 6.477 -7.984 1.758 1 96.19 59 LEU B O 1
ATOM 1699 N N . ALA B 1 60 ? 4.672 -7.461 2.973 1 97.38 60 ALA B N 1
ATOM 1700 C CA . ALA B 1 60 ? 4.453 -6.195 2.277 1 97.38 60 ALA B CA 1
ATOM 1701 C C . ALA B 1 60 ? 5.684 -5.301 2.363 1 97.38 60 ALA B C 1
ATOM 1703 O O . ALA B 1 60 ? 5.996 -4.574 1.417 1 97.38 60 ALA B O 1
ATOM 1704 N N . ALA B 1 61 ? 6.406 -5.348 3.496 1 96.62 61 ALA B N 1
ATOM 1705 C CA . ALA B 1 61 ? 7.582 -4.516 3.725 1 96.62 61 ALA B CA 1
ATOM 1706 C C . ALA B 1 61 ? 8.695 -4.859 2.742 1 96.62 61 ALA B C 1
ATOM 1708 O O . ALA B 1 61 ? 9.594 -4.051 2.498 1 96.62 61 ALA B O 1
ATOM 1709 N N . GLN B 1 62 ? 8.602 -5.996 2.16 1 96.12 62 GLN B N 1
ATOM 1710 C CA . GLN B 1 62 ? 9.656 -6.457 1.253 1 96.12 62 GLN B CA 1
ATOM 1711 C C . GLN B 1 62 ? 9.32 -6.098 -0.193 1 96.12 62 GLN B C 1
ATOM 1713 O O . GLN B 1 62 ? 10.172 -6.234 -1.079 1 96.12 62 GLN B O 1
ATOM 1718 N N . LEU B 1 63 ? 8.125 -5.652 -0.467 1 97.88 63 LEU B N 1
ATOM 1719 C CA . LEU B 1 63 ? 7.68 -5.34 -1.82 1 97.88 63 LEU B CA 1
ATOM 1720 C C . LEU B 1 63 ? 8.039 -3.908 -2.197 1 97.88 63 LEU B C 1
ATOM 1722 O O . LEU B 1 63 ? 8.117 -3.035 -1.33 1 97.88 63 LEU B O 1
ATOM 1726 N N . PRO B 1 64 ? 8.219 -3.676 -3.545 1 98.12 64 PRO B N 1
ATOM 1727 C CA . PRO B 1 64 ? 8.273 -2.277 -3.979 1 98.12 64 PRO B CA 1
ATOM 1728 C C . PRO B 1 64 ? 7.043 -1.479 -3.543 1 98.12 64 PRO B C 1
ATOM 1730 O O . PRO B 1 64 ? 5.941 -2.027 -3.461 1 98.12 64 PRO B O 1
ATOM 1733 N N . LEU B 1 65 ? 7.297 -0.219 -3.332 1 98.31 65 LEU B N 1
ATOM 1734 C CA . LEU B 1 65 ? 6.266 0.675 -2.816 1 98.31 65 LEU B CA 1
ATOM 1735 C C . LEU B 1 65 ? 4.988 0.562 -3.643 1 98.31 65 LEU B C 1
ATOM 1737 O O . LEU B 1 65 ? 3.893 0.448 -3.088 1 98.31 65 LEU B O 1
ATOM 1741 N N . LEU B 1 66 ? 5.094 0.546 -4.953 1 98.62 66 LEU B N 1
ATOM 1742 C CA . LEU B 1 66 ? 3.941 0.464 -5.844 1 98.62 66 LEU B CA 1
ATOM 1743 C C . LEU B 1 66 ? 3.256 -0.892 -5.723 1 98.62 66 LEU B C 1
ATOM 1745 O O . LEU B 1 66 ? 2.027 -0.967 -5.648 1 98.62 66 LEU B O 1
ATOM 1749 N N . LEU B 1 67 ? 3.977 -1.964 -5.605 1 98.69 67 LEU B N 1
ATOM 1750 C CA . LEU B 1 67 ? 3.402 -3.297 -5.457 1 98.69 67 LEU B CA 1
ATOM 1751 C C . LEU B 1 67 ? 2.795 -3.479 -4.07 1 98.69 67 LEU B C 1
ATOM 1753 O O . LEU B 1 67 ? 1.843 -4.242 -3.9 1 98.69 67 LEU B O 1
ATOM 1757 N N . ARG B 1 68 ? 3.375 -2.797 -3.084 1 98.69 68 ARG B N 1
ATOM 1758 C CA . ARG B 1 68 ? 2.748 -2.785 -1.767 1 98.69 68 ARG B CA 1
ATOM 1759 C C . ARG B 1 68 ? 1.331 -2.227 -1.841 1 98.69 68 ARG B C 1
ATOM 1761 O O . ARG B 1 68 ? 0.42 -2.742 -1.188 1 98.69 68 ARG B O 1
ATOM 1768 N N . GLY B 1 69 ? 1.174 -1.161 -2.627 1 98.69 69 GLY B N 1
ATOM 1769 C CA . GLY B 1 69 ? -0.167 -0.645 -2.848 1 98.69 69 GLY B CA 1
ATOM 1770 C C . GLY B 1 69 ? -1.1 -1.658 -3.484 1 98.69 69 GLY B C 1
ATOM 1771 O O . GLY B 1 69 ? -2.262 -1.773 -3.09 1 98.69 69 GLY B O 1
ATOM 1772 N N . VAL B 1 70 ? -0.626 -2.365 -4.453 1 98.69 70 VAL B N 1
ATOM 1773 C CA . VAL B 1 70 ? -1.393 -3.42 -5.109 1 98.69 70 VAL B CA 1
ATOM 1774 C C . VAL B 1 70 ? -1.762 -4.496 -4.09 1 98.69 70 VAL B C 1
ATOM 1776 O O . VAL B 1 70 ? -2.91 -4.945 -4.039 1 98.69 70 VAL B O 1
ATOM 1779 N N . TYR B 1 71 ? -0.791 -4.828 -3.301 1 98.62 71 TYR B N 1
ATOM 1780 C CA . TYR B 1 71 ? -0.896 -5.895 -2.307 1 98.62 71 TYR B CA 1
ATOM 1781 C C . TYR B 1 71 ? -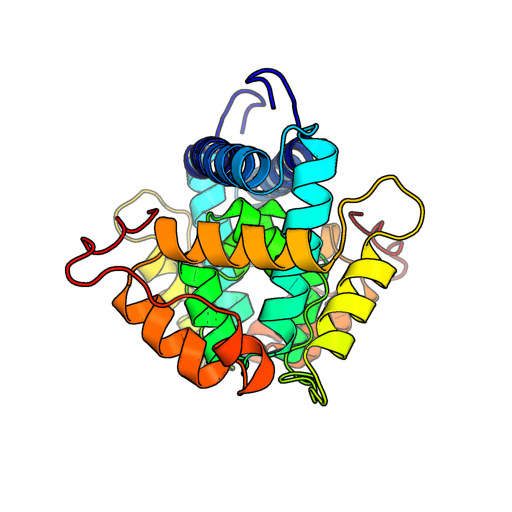2.031 -5.617 -1.329 1 98.62 71 TYR B C 1
ATOM 1783 O O . TYR B 1 71 ? -2.801 -6.52 -0.989 1 98.62 71 TYR B O 1
ATOM 1791 N N . TYR B 1 72 ? -2.281 -4.383 -0.95 1 98.25 72 TYR B N 1
ATOM 1792 C CA . TYR B 1 72 ? -3.238 -4.051 0.098 1 98.25 72 TYR B CA 1
ATOM 1793 C C . TYR B 1 72 ? -4.586 -3.652 -0.498 1 98.25 72 TYR B C 1
ATOM 1795 O O . TYR B 1 72 ? -5.508 -3.277 0.23 1 98.25 72 TYR B O 1
ATOM 1803 N N . GLU B 1 73 ? -4.633 -3.67 -1.803 1 97.38 73 GLU B N 1
ATOM 1804 C CA . GLU B 1 73 ? -5.922 -3.383 -2.426 1 97.38 73 GLU B CA 1
ATOM 1805 C C . GLU B 1 73 ? -7 -4.336 -1.922 1 97.38 73 GLU B C 1
ATOM 1807 O O . GLU B 1 73 ? -6.852 -5.555 -2.012 1 97.38 73 GLU B O 1
ATOM 1812 N N . GLY B 1 74 ? -8.055 -3.785 -1.347 1 94.94 74 GLY B N 1
ATOM 1813 C CA . GLY B 1 74 ? -9.203 -4.57 -0.924 1 94.94 74 GLY B CA 1
ATOM 1814 C C . GLY B 1 74 ? -8.93 -5.418 0.303 1 94.94 74 GLY B C 1
ATOM 1815 O O . GLY B 1 74 ? -9.695 -6.332 0.614 1 94.94 74 GLY B O 1
ATOM 1816 N N . TRP B 1 75 ? -7.875 -5.109 0.951 1 96.31 75 TRP B N 1
ATOM 1817 C CA . TRP B 1 75 ? -7.496 -5.91 2.109 1 96.31 75 TRP B CA 1
ATOM 1818 C C . TRP B 1 75 ? -8.406 -5.621 3.297 1 96.31 75 TRP B C 1
ATOM 1820 O O . TRP B 1 75 ? -8.727 -4.461 3.572 1 96.31 75 TRP B O 1
ATOM 1830 N N . ARG B 1 76 ? -8.781 -6.645 3.971 1 94.19 76 ARG B N 1
ATOM 1831 C CA . ARG B 1 76 ? -9.578 -6.574 5.191 1 94.19 76 ARG B CA 1
ATOM 1832 C C . ARG B 1 76 ? -8.875 -7.293 6.34 1 94.19 76 ARG B C 1
ATOM 1834 O O . ARG B 1 76 ? -9 -8.516 6.484 1 94.19 76 ARG B O 1
ATOM 1841 N N . PRO B 1 77 ? -8.297 -6.477 7.191 1 93.75 77 PRO B N 1
ATOM 1842 C CA . PRO B 1 77 ? -7.484 -7.086 8.242 1 93.75 77 PRO B CA 1
ATOM 1843 C C . PRO B 1 77 ? -8.297 -7.996 9.164 1 93.75 77 PRO B C 1
ATOM 1845 O O . PRO B 1 77 ? -7.758 -8.953 9.727 1 93.75 77 PRO B O 1
ATOM 1848 N N . SER B 1 78 ? -9.602 -7.734 9.344 1 91.19 78 SER B N 1
ATOM 1849 C CA . SER B 1 78 ? -10.414 -8.5 10.273 1 91.19 78 SER B CA 1
ATOM 1850 C C . SER B 1 78 ? -10.852 -9.828 9.664 1 91.19 78 SER B C 1
ATOM 1852 O O . SER B 1 78 ? -11.406 -10.688 10.352 1 91.19 78 SER B O 1
ATOM 1854 N N . HIS B 1 79 ? -10.516 -10.039 8.453 1 91.12 79 HIS B N 1
ATOM 1855 C CA . HIS B 1 79 ? -10.984 -11.242 7.77 1 91.12 79 HIS B CA 1
ATOM 1856 C C . HIS B 1 79 ? -9.828 -12.18 7.461 1 91.12 79 HIS B C 1
ATOM 1858 O O . HIS B 1 79 ? -9.984 -13.133 6.691 1 91.12 79 HIS B O 1
ATOM 1864 N N . VAL B 1 80 ? -8.688 -11.852 8.023 1 90.25 80 VAL B N 1
ATOM 1865 C CA . VAL B 1 80 ? -7.547 -12.719 7.742 1 90.25 80 VAL B CA 1
ATOM 1866 C C . VAL B 1 80 ? -7.031 -13.328 9.039 1 90.25 80 VAL B C 1
ATOM 1868 O O . VAL B 1 80 ? -7.207 -12.758 10.117 1 90.25 80 VAL B O 1
ATOM 1871 N N . PRO B 1 81 ? -6.422 -14.5 9.062 1 91.38 81 PRO B N 1
ATOM 1872 C CA . PRO B 1 81 ? -6.258 -15.297 7.852 1 91.38 81 PRO B CA 1
ATOM 1873 C C . PRO B 1 81 ? -7.547 -16 7.43 1 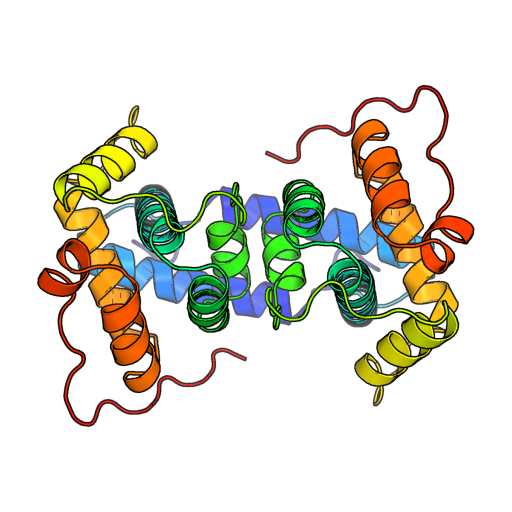91.38 81 PRO B C 1
ATOM 1875 O O . PRO B 1 81 ? -8.312 -16.453 8.289 1 91.38 81 PRO B O 1
ATOM 1878 N N . ALA B 1 82 ? -7.695 -15.992 6.133 1 85.69 82 ALA B N 1
ATOM 1879 C CA . ALA B 1 82 ? -8.836 -16.734 5.598 1 85.69 82 ALA B CA 1
ATOM 1880 C C . ALA B 1 82 ? -8.672 -18.234 5.832 1 85.69 82 ALA B C 1
ATOM 1882 O O . ALA B 1 82 ? -7.555 -18.75 5.816 1 85.69 82 ALA B O 1
ATOM 1883 N N . ALA B 1 83 ? -9.695 -18.781 6.129 1 75.88 83 ALA B N 1
ATOM 1884 C CA . ALA B 1 83 ? -9.672 -20.219 6.32 1 75.88 83 ALA B CA 1
ATOM 1885 C C . ALA B 1 83 ? -9.328 -20.938 5.02 1 75.88 83 ALA B C 1
ATOM 1887 O O . ALA B 1 83 ? -9.781 -20.547 3.943 1 75.88 83 ALA B O 1
ATOM 1888 N N . LEU B 1 84 ? -8.148 -21.562 4.996 1 68 84 LEU B N 1
ATOM 1889 C CA . LEU B 1 84 ? -7.805 -22.375 3.844 1 68 84 LEU B CA 1
ATOM 1890 C C . LEU B 1 84 ? -8.078 -23.859 4.133 1 68 84 LEU B C 1
ATOM 1892 O O . LEU B 1 84 ? -7.531 -24.406 5.094 1 68 84 LEU B O 1
ATOM 1896 N N . ASP B 1 85 ? -8.906 -24.281 3.293 1 68.12 85 ASP B N 1
ATOM 1897 C CA . ASP B 1 85 ? -9.07 -25.719 3.471 1 68.12 85 ASP B CA 1
ATOM 1898 C C . ASP B 1 85 ? -8.062 -26.5 2.631 1 68.12 85 ASP B C 1
ATOM 1900 O O . ASP B 1 85 ? -7.551 -27.547 3.062 1 68.12 85 ASP B O 1
ATOM 1904 N N . SER B 1 86 ? -7.809 -26.031 1.416 1 85.69 86 SER B N 1
ATOM 1905 C CA . SER B 1 86 ? -6.906 -26.734 0.516 1 85.69 86 SER B CA 1
ATOM 1906 C C . SER B 1 86 ? -6.23 -25.781 -0.46 1 85.69 86 SER B C 1
ATOM 1908 O O . SER B 1 86 ? -6.672 -24.641 -0.624 1 85.69 86 SER B O 1
ATOM 1910 N N . VAL B 1 87 ? -5.203 -26.188 -1.055 1 91.06 87 VAL B N 1
ATOM 1911 C CA . VAL B 1 87 ? -4.523 -25.406 -2.082 1 91.06 87 VAL B CA 1
ATOM 1912 C C . VAL B 1 87 ? -5.461 -25.188 -3.268 1 91.06 87 VAL B C 1
ATOM 1914 O O . VAL B 1 87 ? -5.395 -24.141 -3.936 1 91.06 87 VAL B O 1
ATOM 1917 N N . ASP B 1 88 ? -6.348 -26.094 -3.475 1 92 88 ASP B N 1
ATOM 1918 C CA . ASP B 1 88 ? -7.332 -25.953 -4.547 1 92 88 ASP B CA 1
ATOM 1919 C C . ASP B 1 88 ? -8.211 -24.719 -4.332 1 92 88 ASP B C 1
ATOM 1921 O O . ASP B 1 88 ? -8.633 -24.078 -5.293 1 92 88 ASP B O 1
ATOM 1925 N N . ASP B 1 89 ? -8.383 -24.422 -3.115 1 91.25 89 ASP B N 1
ATOM 1926 C CA . ASP B 1 89 ? -9.148 -23.219 -2.805 1 91.25 89 ASP B CA 1
ATOM 1927 C C . ASP B 1 89 ? -8.398 -21.969 -3.252 1 91.25 89 ASP B C 1
ATOM 1929 O O . ASP B 1 89 ? -9.016 -21 -3.705 1 91.25 89 ASP B O 1
ATOM 1933 N N . VAL B 1 90 ? -7.113 -21.984 -3.109 1 93.38 90 VAL B N 1
ATOM 1934 C CA . VAL B 1 90 ? -6.285 -20.859 -3.531 1 93.38 90 VAL B CA 1
ATOM 1935 C C . VAL B 1 90 ? -6.34 -20.719 -5.051 1 93.38 90 VAL B C 1
ATOM 1937 O O . VAL B 1 90 ? -6.504 -19.609 -5.574 1 93.38 90 VAL B O 1
ATOM 1940 N N . TYR B 1 91 ? -6.293 -21.875 -5.719 1 95.19 91 TYR B N 1
ATOM 1941 C CA . TYR B 1 91 ? -6.371 -21.859 -7.176 1 95.19 91 TYR B CA 1
ATOM 1942 C C . TYR B 1 91 ? -7.719 -21.328 -7.648 1 95.19 91 TYR B C 1
ATOM 1944 O O . TYR B 1 91 ? -7.789 -20.547 -8.602 1 95.19 91 TYR B O 1
ATOM 1952 N N . ASP B 1 92 ? -8.734 -21.734 -6.984 1 94 92 ASP B N 1
ATOM 1953 C CA . ASP B 1 92 ? -10.07 -21.297 -7.344 1 94 92 ASP B CA 1
ATOM 1954 C C . ASP B 1 92 ? -10.219 -19.781 -7.164 1 94 92 ASP B C 1
ATOM 1956 O O . ASP B 1 92 ? -10.859 -19.109 -7.977 1 94 92 ASP B O 1
ATOM 1960 N N . GLU B 1 93 ? -9.688 -19.312 -6.129 1 93.5 93 GLU B N 1
ATOM 1961 C CA . GLU B 1 93 ? -9.719 -17.875 -5.887 1 93.5 93 GLU B CA 1
ATOM 1962 C C . GLU B 1 93 ? -9 -17.109 -6.992 1 93.5 93 GLU B C 1
ATOM 1964 O O . GLU B 1 93 ? -9.508 -16.109 -7.5 1 93.5 93 GLU B O 1
ATOM 1969 N N . ILE B 1 94 ? -7.816 -17.578 -7.332 1 96.19 94 ILE B N 1
ATOM 1970 C CA . ILE B 1 94 ? -7.035 -16.938 -8.391 1 96.19 94 ILE B CA 1
ATOM 1971 C C . ILE B 1 94 ? -7.801 -17.016 -9.711 1 96.19 94 ILE B C 1
ATOM 1973 O O . ILE B 1 94 ? -7.883 -16.016 -10.438 1 96.19 94 ILE B O 1
ATOM 1977 N N . ALA B 1 95 ? -8.398 -18.125 -9.961 1 95.75 95 ALA B N 1
ATOM 1978 C CA . ALA B 1 95 ? -9.18 -18.312 -11.18 1 95.75 95 ALA B CA 1
ATOM 1979 C C . ALA B 1 95 ? -10.344 -17.328 -11.227 1 95.75 95 ALA B C 1
ATOM 1981 O O . ALA B 1 95 ? -10.633 -16.75 -12.281 1 95.75 95 ALA B O 1
ATOM 1982 N N . THR B 1 96 ? -11.008 -17.172 -10.148 1 95.25 96 THR B N 1
ATOM 1983 C CA . THR B 1 96 ? -12.156 -16.281 -10.062 1 95.25 96 THR B CA 1
ATOM 1984 C C . THR B 1 96 ? -11.758 -14.836 -10.375 1 95.25 96 THR B C 1
ATOM 1986 O O . THR B 1 96 ? -12.438 -14.148 -11.125 1 95.25 96 THR B O 1
ATOM 1989 N N . VAL B 1 97 ? -10.633 -14.453 -9.797 1 93.38 97 VAL B N 1
ATOM 1990 C CA . VAL B 1 97 ? -10.148 -13.086 -9.984 1 93.38 97 VAL B CA 1
ATOM 1991 C C . VAL B 1 97 ? -9.758 -12.875 -11.445 1 93.38 97 VAL B C 1
ATOM 1993 O O . VAL B 1 97 ? -9.961 -11.789 -12 1 93.38 97 VAL B O 1
ATOM 1996 N N . LEU B 1 98 ? -9.273 -13.836 -12.086 1 94.5 98 LEU B N 1
ATOM 1997 C CA . LEU B 1 98 ? -8.734 -13.703 -13.43 1 94.5 98 LEU B CA 1
ATOM 1998 C C . LEU B 1 98 ? -9.805 -13.984 -14.477 1 94.5 98 LEU B C 1
ATOM 2000 O O . LEU B 1 98 ? -9.555 -13.875 -15.68 1 94.5 98 LEU B O 1
ATOM 2004 N N . GLU B 1 99 ? -10.906 -14.25 -14 1 88.44 99 GLU B N 1
ATOM 2005 C CA . GLU B 1 99 ? -11.977 -14.602 -14.922 1 88.44 99 GLU B CA 1
ATOM 2006 C C . GLU B 1 99 ? -12.266 -13.469 -15.898 1 88.44 99 GLU B C 1
ATOM 2008 O O . GLU B 1 99 ? -12.125 -12.297 -15.555 1 88.44 99 GLU B O 1
ATOM 2013 N N . GLY B 1 100 ? -12.625 -13.852 -17.094 1 82 100 GLY B N 1
ATOM 2014 C CA . GLY B 1 100 ? -13.062 -12.859 -18.062 1 82 100 GLY B CA 1
ATOM 2015 C C . GLY B 1 100 ? -11.961 -12.43 -19.016 1 82 100 GLY B C 1
ATOM 2016 O O . GLY B 1 100 ? -12.188 -11.617 -19.922 1 82 100 GLY B O 1
ATOM 2017 N N . GLY B 1 101 ? -10.789 -13 -18.75 1 74.81 101 GLY B N 1
ATOM 2018 C CA . GLY B 1 101 ? -9.719 -12.688 -19.688 1 74.81 101 GLY B CA 1
ATOM 2019 C C . GLY B 1 101 ? -8.688 -13.789 -19.797 1 74.81 101 GLY B C 1
ATOM 2020 O O . GLY B 1 101 ? -8.789 -14.82 -19.125 1 74.81 101 GLY B O 1
ATOM 2021 N N . PRO B 1 102 ? -7.945 -13.609 -20.812 1 73.56 102 PRO B N 1
ATOM 2022 C CA . PRO B 1 102 ? -6.832 -14.555 -20.891 1 73.56 102 PRO B CA 1
ATOM 2023 C C . PRO B 1 102 ? -6.023 -14.633 -19.594 1 73.56 102 PRO B C 1
ATOM 2025 O O . PRO B 1 102 ? -5.812 -13.609 -18.938 1 73.56 102 PRO B O 1
ATOM 2028 N N . HIS B 1 103 ? -5.918 -15.773 -19.156 1 74.88 103 HIS B N 1
ATOM 2029 C CA . HIS B 1 103 ? -5.074 -15.953 -17.984 1 74.88 103 HIS B CA 1
ATOM 2030 C C . HIS B 1 103 ? -4.328 -17.281 -18.031 1 74.88 103 HIS B C 1
ATOM 2032 O O . HIS B 1 103 ? -4.773 -18.219 -18.688 1 74.88 103 HIS B O 1
ATOM 2038 N N . ALA B 1 104 ? -3.197 -17.266 -17.438 1 87.31 104 ALA B N 1
ATOM 2039 C CA . ALA B 1 104 ? -2.447 -18.484 -17.188 1 87.31 104 ALA B CA 1
ATOM 2040 C C . ALA B 1 104 ? -3.184 -19.391 -16.188 1 87.31 104 ALA B C 1
ATOM 2042 O O . ALA B 1 104 ? -4.145 -18.953 -15.547 1 87.31 104 ALA B O 1
ATOM 2043 N N . ALA B 1 105 ? -2.797 -20.609 -16.203 1 94.69 105 ALA B N 1
ATOM 2044 C CA . ALA B 1 105 ? -3.357 -21.547 -15.227 1 94.69 105 ALA B CA 1
ATOM 2045 C C . ALA B 1 105 ? -3.092 -21.062 -13.797 1 94.69 105 ALA B C 1
ATOM 2047 O O . ALA B 1 105 ? -1.979 -20.641 -13.477 1 94.69 105 ALA B O 1
ATOM 2048 N N . PRO B 1 106 ? -4.105 -21.125 -12.977 1 96.31 106 PRO B N 1
ATOM 2049 C CA . PRO B 1 106 ? -3.955 -20.641 -11.602 1 96.31 106 PRO B CA 1
ATOM 2050 C C . PRO B 1 106 ? -2.742 -21.25 -10.891 1 96.31 106 PRO B C 1
ATOM 2052 O O . PRO B 1 106 ? -2.061 -20.547 -10.133 1 96.31 106 PRO B O 1
ATOM 2055 N N . ARG B 1 107 ? -2.479 -22.516 -11.148 1 95.81 107 ARG B N 1
ATOM 2056 C CA . ARG B 1 107 ? -1.322 -23.172 -10.547 1 95.81 107 ARG B CA 1
ATOM 2057 C C . ARG B 1 107 ? -0.023 -22.5 -10.984 1 95.81 107 ARG B C 1
ATOM 2059 O O . ARG B 1 107 ? 0.877 -22.281 -10.164 1 95.81 107 ARG B O 1
ATOM 2066 N N . ASP B 1 108 ? 0.072 -22.219 -12.234 1 96.88 108 ASP B N 1
ATOM 2067 C CA . ASP B 1 108 ? 1.264 -21.562 -12.766 1 96.88 108 ASP B CA 1
ATOM 2068 C C . ASP B 1 108 ? 1.383 -20.141 -12.234 1 96.88 108 ASP B C 1
ATOM 2070 O O . ASP B 1 108 ? 2.486 -19.656 -11.961 1 96.88 108 ASP B O 1
ATOM 2074 N N . VAL B 1 109 ? 0.266 -19.484 -12.117 1 97.44 109 VAL B N 1
ATOM 2075 C CA . VAL B 1 109 ? 0.202 -18.125 -11.594 1 97.44 109 VAL B CA 1
ATOM 2076 C C . VAL B 1 109 ? 0.786 -18.078 -10.18 1 97.44 109 VAL B C 1
ATOM 2078 O O . VAL B 1 109 ? 1.656 -17.266 -9.883 1 97.44 109 VAL B O 1
ATOM 2081 N N . LEU B 1 110 ? 0.354 -18.953 -9.375 1 97.25 110 LEU B N 1
ATOM 2082 C CA . LEU B 1 110 ? 0.806 -18.984 -7.988 1 97.25 110 LEU B CA 1
ATOM 2083 C C . LEU B 1 110 ? 2.264 -19.438 -7.902 1 97.25 110 LEU B C 1
ATOM 2085 O O . LEU B 1 110 ? 3.059 -18.828 -7.18 1 97.25 110 LEU B O 1
ATOM 2089 N N . ARG B 1 111 ? 2.623 -20.422 -8.617 1 96.69 111 ARG B N 1
ATOM 2090 C CA . ARG B 1 111 ? 3.992 -20.938 -8.602 1 96.69 111 ARG B CA 1
ATOM 2091 C C . ARG B 1 111 ? 4.98 -19.844 -9 1 96.69 111 ARG B C 1
ATOM 2093 O O . ARG B 1 111 ? 6.027 -19.688 -8.367 1 96.69 111 ARG B O 1
ATOM 2100 N N . ALA B 1 112 ? 4.68 -19.125 -10.055 1 97.5 112 ALA B N 1
ATOM 2101 C CA . ALA B 1 112 ? 5.551 -18.062 -10.516 1 97.5 112 ALA B CA 1
ATOM 2102 C C . ALA B 1 112 ? 5.727 -17 -9.438 1 97.5 112 ALA B C 1
ATOM 2104 O O . ALA B 1 112 ? 6.832 -16.5 -9.219 1 97.5 112 ALA B O 1
ATOM 2105 N N . ALA B 1 113 ? 4.66 -16.656 -8.773 1 98 113 ALA B N 1
ATOM 2106 C CA . ALA B 1 113 ? 4.734 -15.648 -7.715 1 98 113 ALA B CA 1
ATOM 2107 C C . ALA B 1 113 ? 5.617 -16.125 -6.566 1 98 113 ALA B C 1
ATOM 2109 O O . ALA B 1 113 ? 6.449 -15.367 -6.059 1 98 113 ALA B O 1
ATOM 2110 N N . LEU B 1 114 ? 5.43 -17.375 -6.137 1 97.25 114 LEU B N 1
ATOM 2111 C CA . LEU B 1 114 ? 6.238 -17.922 -5.059 1 97.25 114 LEU B CA 1
ATOM 2112 C C . LEU B 1 114 ? 7.715 -17.953 -5.441 1 97.25 114 LEU B C 1
ATOM 2114 O O . LEU B 1 114 ? 8.578 -17.672 -4.613 1 97.25 114 LEU B O 1
ATOM 2118 N N . SER B 1 115 ? 7.969 -18.25 -6.676 1 96.56 115 SER B N 1
ATOM 2119 C CA . SER B 1 115 ? 9.344 -18.281 -7.172 1 96.56 115 SER B CA 1
ATOM 2120 C C . SER B 1 115 ? 9.969 -16.891 -7.133 1 96.56 115 SER B C 1
ATOM 2122 O O . SER B 1 115 ? 11.094 -16.719 -6.664 1 96.56 115 SER B O 1
ATOM 2124 N N . VAL B 1 116 ? 9.281 -15.891 -7.598 1 97.44 116 VAL B N 1
ATOM 2125 C CA . VAL B 1 116 ? 9.789 -14.523 -7.629 1 97.44 116 VAL B CA 1
ATOM 2126 C C . VAL B 1 116 ? 10.008 -14.023 -6.199 1 97.44 116 VAL B C 1
ATOM 2128 O O . VAL B 1 116 ? 11 -13.352 -5.918 1 97.44 116 VAL B O 1
ATOM 2131 N N . LEU B 1 117 ? 9.047 -14.336 -5.277 1 97.38 117 LEU B N 1
ATOM 2132 C CA . LEU B 1 117 ? 9.227 -13.969 -3.879 1 97.38 117 LEU B CA 1
ATOM 2133 C C . LEU B 1 117 ? 10.508 -14.57 -3.314 1 97.38 117 LEU B C 1
ATOM 2135 O O . LEU B 1 117 ? 11.266 -13.891 -2.625 1 97.38 117 LEU B O 1
ATOM 2139 N N . ASN B 1 118 ? 10.742 -15.773 -3.648 1 96.38 118 ASN B N 1
ATOM 2140 C CA . ASN B 1 118 ? 11.961 -16.438 -3.201 1 96.38 118 ASN B CA 1
ATOM 2141 C C . ASN B 1 118 ? 13.211 -15.719 -3.707 1 96.38 118 ASN B C 1
ATOM 2143 O O . ASN B 1 118 ? 14.219 -15.648 -3.006 1 96.38 118 ASN B O 1
ATOM 2147 N N . ASP B 1 119 ? 13.156 -15.227 -4.863 1 95.5 119 ASP B N 1
ATOM 2148 C CA . ASP B 1 119 ? 14.312 -14.609 -5.504 1 95.5 119 ASP B CA 1
ATOM 2149 C C . ASP B 1 119 ? 14.539 -13.195 -4.973 1 95.5 119 ASP B C 1
ATOM 2151 O O . ASP B 1 119 ? 15.68 -12.742 -4.879 1 95.5 119 ASP B O 1
ATOM 2155 N N . ARG B 1 120 ? 13.461 -12.516 -4.645 1 95.81 120 ARG B N 1
ATOM 2156 C CA . ARG B 1 120 ? 13.547 -11.078 -4.426 1 95.81 120 ARG B CA 1
ATOM 2157 C C . ARG B 1 120 ? 13.562 -10.742 -2.936 1 95.81 120 ARG B C 1
ATOM 2159 O O . ARG B 1 120 ? 13.977 -9.656 -2.541 1 95.81 120 ARG B O 1
ATOM 2166 N N . ILE B 1 121 ? 13.125 -11.68 -2.135 1 95.12 121 ILE B N 1
ATOM 2167 C CA . ILE B 1 121 ? 13.023 -11.414 -0.704 1 95.12 121 ILE B CA 1
ATOM 2168 C C . ILE B 1 121 ? 14.094 -12.203 0.045 1 95.12 121 ILE B C 1
ATOM 2170 O O . ILE B 1 121 ? 14.531 -13.266 -0.409 1 95.12 121 ILE B O 1
ATOM 2174 N N . ASP B 1 122 ? 14.422 -11.602 1.131 1 90.56 122 ASP B N 1
ATOM 2175 C CA . ASP B 1 122 ? 15.406 -12.25 1.991 1 90.56 122 ASP B CA 1
ATOM 2176 C C . ASP B 1 122 ? 14.977 -13.664 2.355 1 90.56 122 ASP B C 1
ATOM 2178 O O . ASP B 1 122 ? 13.812 -13.898 2.693 1 90.56 122 ASP B O 1
ATOM 2182 N N . ALA B 1 123 ? 15.961 -14.609 2.357 1 92.31 123 ALA B N 1
ATOM 2183 C CA . ALA B 1 123 ? 15.68 -16.031 2.592 1 92.31 123 ALA B CA 1
ATOM 2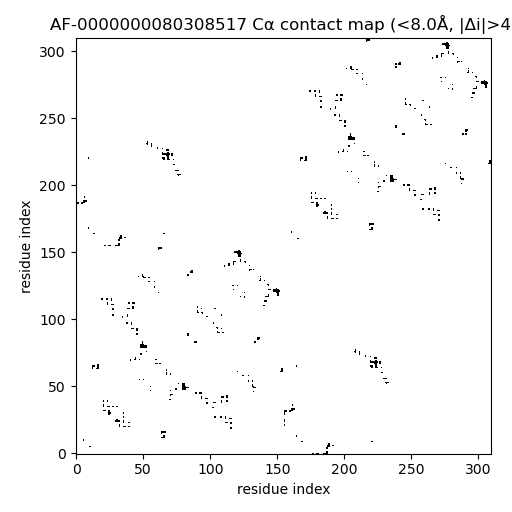184 C C . ALA B 1 123 ? 15.133 -16.25 3.996 1 92.31 123 ALA B C 1
ATOM 2186 O O . ALA B 1 123 ? 14.273 -17.109 4.203 1 92.31 123 ALA B O 1
ATOM 2187 N N . GLY B 1 124 ? 15.703 -15.57 4.949 1 92.44 124 GLY B N 1
ATOM 2188 C CA . GLY B 1 124 ? 15.188 -15.672 6.305 1 92.44 124 GLY B CA 1
ATOM 2189 C C . GLY B 1 124 ? 13.727 -15.273 6.414 1 92.44 124 GLY B C 1
ATOM 2190 O O . GLY B 1 124 ? 12.945 -15.945 7.086 1 92.44 124 GLY B O 1
ATOM 2191 N N . GLU B 1 125 ? 13.375 -14.188 5.688 1 92.44 125 GLU B N 1
ATOM 2192 C CA . GLU B 1 125 ? 11.984 -13.75 5.672 1 92.44 125 GLU B CA 1
ATOM 2193 C C . GLU B 1 125 ? 11.086 -14.781 4.988 1 92.44 125 GLU B C 1
ATOM 2195 O O . GLU B 1 125 ? 9.977 -15.039 5.445 1 92.44 125 GLU B O 1
ATOM 2200 N N . ILE B 1 126 ? 11.562 -15.383 3.916 1 95.25 126 ILE B N 1
ATOM 2201 C CA . ILE B 1 126 ? 10.797 -16.391 3.203 1 95.25 126 ILE B CA 1
ATOM 2202 C C . ILE B 1 126 ? 10.539 -17.594 4.121 1 95.25 126 ILE B C 1
ATOM 2204 O O . ILE B 1 126 ? 9.422 -18.109 4.168 1 95.25 126 ILE B O 1
ATOM 2208 N N . ARG B 1 127 ? 11.484 -18.031 4.852 1 94.38 127 ARG B N 1
ATOM 2209 C CA . ARG B 1 127 ? 11.32 -19.156 5.762 1 94.38 127 ARG B CA 1
ATOM 2210 C C . ARG B 1 127 ? 10.266 -18.844 6.824 1 94.38 127 ARG B C 1
ATOM 2212 O O . ARG B 1 127 ? 9.438 -19.703 7.148 1 94.38 127 ARG B O 1
ATOM 2219 N N . LYS B 1 128 ? 10.281 -17.672 7.305 1 94.31 128 LYS B N 1
ATOM 2220 C CA . LYS B 1 128 ? 9.266 -17.266 8.266 1 94.31 128 LYS B CA 1
ATOM 2221 C C . LYS B 1 128 ? 7.875 -17.297 7.637 1 94.31 128 LYS B C 1
ATOM 2223 O O . LYS B 1 128 ? 6.926 -17.812 8.234 1 94.31 128 LYS B O 1
ATOM 2228 N N . LEU B 1 129 ? 7.758 -16.766 6.438 1 94 129 LEU B N 1
ATOM 2229 C CA . LEU B 1 129 ? 6.473 -16.688 5.754 1 94 129 LEU B CA 1
ATOM 2230 C C . LEU B 1 129 ? 5.941 -18.078 5.445 1 94 129 LEU B C 1
ATOM 2232 O O . LEU B 1 129 ? 4.746 -18.344 5.59 1 94 129 LEU B O 1
ATOM 2236 N N . ARG B 1 130 ? 6.812 -18.969 5.039 1 93.44 130 ARG B N 1
ATOM 2237 C CA . ARG B 1 130 ? 6.426 -20.344 4.742 1 93.44 130 ARG B CA 1
ATOM 2238 C C . ARG B 1 130 ? 5.801 -21.016 5.965 1 93.44 130 ARG B C 1
ATOM 2240 O O . ARG B 1 130 ? 4.863 -21.797 5.836 1 93.44 130 ARG B O 1
ATOM 2247 N N . HIS B 1 131 ? 6.184 -20.672 7.117 1 92 131 HIS B N 1
ATOM 2248 C CA . HIS B 1 131 ? 5.676 -21.281 8.344 1 92 131 HIS B CA 1
ATOM 2249 C C . HIS B 1 131 ? 4.352 -20.641 8.766 1 92 131 HIS B C 1
ATOM 2251 O O . HIS B 1 131 ? 3.639 -21.188 9.609 1 92 131 HIS B O 1
ATOM 2257 N N . GLN B 1 132 ? 4.055 -19.5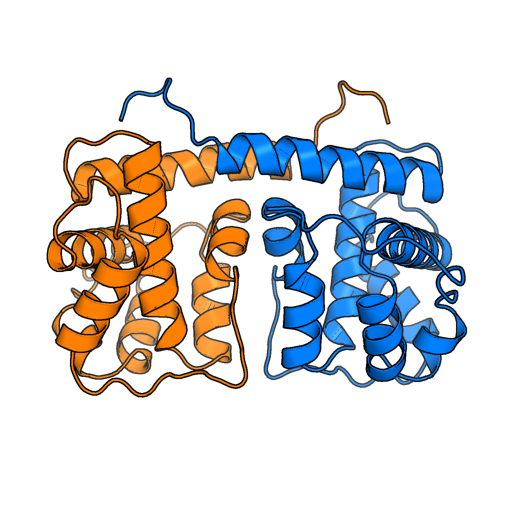16 8.148 1 91.5 132 GLN B N 1
ATOM 2258 C CA . GLN B 1 132 ? 2.883 -18.766 8.602 1 91.5 132 GLN B CA 1
ATOM 2259 C C . GLN B 1 132 ? 1.735 -18.891 7.605 1 91.5 132 GLN B C 1
ATOM 2261 O O . GLN B 1 132 ? 0.584 -18.594 7.941 1 91.5 132 GLN B O 1
ATOM 2266 N N . 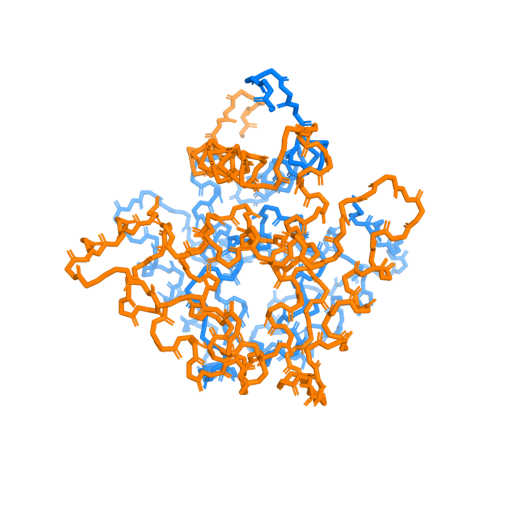VAL B 1 133 ? 1.898 -19.266 6.359 1 88.12 133 VAL B N 1
ATOM 2267 C CA . VAL B 1 133 ? 0.907 -19.219 5.289 1 88.12 133 VAL B CA 1
ATOM 2268 C C . VAL B 1 133 ? -0.019 -20.422 5.391 1 88.12 133 VAL B C 1
ATOM 2270 O O . VAL B 1 133 ? -1.088 -20.453 4.777 1 88.12 133 VAL B O 1
ATOM 2273 N N . GLY B 1 134 ? 0.146 -21.406 6.152 1 83.62 134 GLY B N 1
ATOM 2274 C CA . GLY B 1 134 ? -0.6 -22.641 6.262 1 83.62 134 GLY B CA 1
ATOM 2275 C C . GLY B 1 134 ? 0.081 -23.812 5.57 1 83.62 134 GLY B C 1
ATOM 2276 O O . GLY B 1 134 ? 0.925 -23.609 4.695 1 83.62 134 GLY B O 1
ATOM 2277 N N . GLU B 1 135 ? -0.346 -24.969 5.887 1 85.5 135 GLU B N 1
ATOM 2278 C CA . GLU B 1 135 ? 0.355 -26.172 5.469 1 85.5 135 GLU B CA 1
ATOM 2279 C C . GLU B 1 135 ? 0.211 -26.406 3.969 1 85.5 135 GLU B C 1
ATOM 2281 O O . GLU B 1 135 ? 1.161 -26.828 3.307 1 85.5 135 GLU B O 1
ATOM 2286 N N . GLU B 1 136 ? -0.876 -26.125 3.445 1 85.88 136 GLU B N 1
ATOM 2287 C CA . GLU B 1 136 ? -1.155 -26.406 2.043 1 85.88 136 GLU B CA 1
ATOM 2288 C C . GLU B 1 136 ? -0.304 -25.547 1.117 1 85.88 136 GLU B C 1
ATOM 2290 O O . GLU B 1 136 ? 0.264 -26.047 0.143 1 85.88 136 GLU B O 1
ATOM 2295 N N . LEU B 1 137 ? -0.19 -24.328 1.462 1 91.12 137 LEU B N 1
ATOM 2296 C CA . LEU B 1 137 ? 0.636 -23.422 0.658 1 91.12 137 LEU B CA 1
ATOM 2297 C C . LEU B 1 137 ? 2.117 -23.672 0.914 1 91.12 137 LEU B C 1
ATOM 2299 O O . LEU B 1 137 ? 2.936 -23.594 -0.005 1 91.12 137 LEU B O 1
ATOM 2303 N N . ARG B 1 138 ? 2.424 -24.016 2.127 1 91.81 138 ARG B N 1
ATOM 2304 C CA . ARG B 1 138 ? 3.811 -24.281 2.486 1 91.81 138 ARG B CA 1
ATOM 2305 C C . 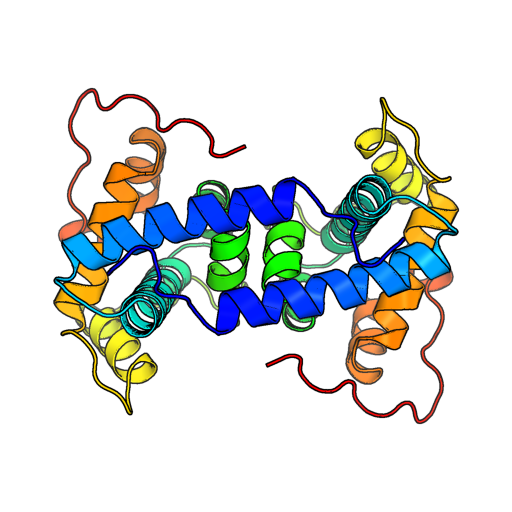ARG B 1 138 ? 4.371 -25.438 1.661 1 91.81 138 ARG B C 1
ATOM 2307 O O . ARG B 1 138 ? 5.523 -25.406 1.226 1 91.81 138 ARG B O 1
ATOM 2314 N N . ARG B 1 139 ? 3.553 -26.391 1.409 1 91.5 139 ARG B N 1
ATOM 2315 C CA . ARG B 1 139 ? 3.975 -27.609 0.707 1 91.5 139 ARG B CA 1
ATOM 2316 C C . ARG B 1 139 ? 4.375 -27.281 -0.73 1 91.5 139 ARG B C 1
ATOM 2318 O O . ARG B 1 139 ? 5.27 -27.938 -1.287 1 91.5 139 ARG B O 1
ATOM 2325 N N . ILE B 1 140 ? 3.787 -26.266 -1.25 1 92.75 140 ILE B N 1
ATOM 2326 C CA . ILE B 1 140 ? 4.066 -25.984 -2.654 1 92.75 140 ILE B CA 1
ATOM 2327 C C . ILE B 1 140 ? 5.027 -24.812 -2.764 1 92.75 140 ILE B C 1
ATOM 2329 O O . ILE B 1 140 ? 5.438 -24.438 -3.865 1 92.75 140 ILE B O 1
ATOM 2333 N N . TRP B 1 141 ? 5.402 -24.172 -1.711 1 95.06 141 TRP B N 1
ATOM 2334 C CA . TRP B 1 141 ? 6.363 -23.078 -1.69 1 95.06 141 TRP B CA 1
ATOM 2335 C C . TRP B 1 141 ? 7.789 -23.594 -1.564 1 95.06 141 TRP B C 1
ATOM 2337 O O . TRP B 1 141 ? 8.203 -24.031 -0.485 1 95.06 141 TRP B O 1
ATOM 2347 N N . PRO B 1 142 ? 8.562 -23.484 -2.617 1 92.25 142 PRO B N 1
ATOM 2348 C CA . PRO B 1 142 ? 9.93 -24.016 -2.553 1 92.25 142 PRO B CA 1
ATOM 2349 C C . PRO B 1 142 ? 10.773 -23.344 -1.476 1 92.25 142 PRO B C 1
ATOM 2351 O O . PRO B 1 142 ? 10.625 -22.141 -1.226 1 92.25 142 PRO B O 1
ATOM 2354 N N . GLU B 1 143 ? 11.656 -24.125 -0.863 1 91.12 143 GLU B N 1
ATOM 2355 C CA . GLU B 1 143 ? 12.617 -23.562 0.074 1 91.12 143 GLU B CA 1
ATOM 2356 C C . GLU B 1 143 ? 13.648 -22.688 -0.647 1 91.12 143 GLU B C 1
ATOM 2358 O O . GLU B 1 143 ? 14.102 -23.047 -1.74 1 91.12 143 GLU B O 1
ATOM 2363 N N . PRO B 1 144 ? 13.914 -21.578 -0.028 1 89.75 144 PRO B N 1
ATOM 2364 C CA . PRO B 1 144 ? 15 -20.797 -0.628 1 89.75 144 PRO B CA 1
ATOM 2365 C C . PRO B 1 144 ? 16.359 -21.5 -0.537 1 89.75 144 PRO B C 1
ATOM 2367 O O . PRO B 1 144 ? 16.547 -22.344 0.338 1 89.75 144 PRO B O 1
ATOM 2370 N N . PRO B 1 145 ? 17.188 -21.281 -1.628 1 78.19 145 PRO B N 1
ATOM 2371 C CA . PRO B 1 145 ? 18.5 -21.938 -1.584 1 78.19 145 PRO B CA 1
ATOM 2372 C C . PRO B 1 145 ? 19.297 -21.594 -0.324 1 78.19 145 PRO B C 1
ATOM 2374 O O . PRO B 1 145 ? 19.141 -20.516 0.233 1 78.19 145 PRO B O 1
ATOM 2377 N N . LEU B 1 146 ? 19.969 -22.625 0.194 1 71.75 146 LEU B N 1
ATOM 2378 C CA . LEU B 1 146 ? 20.859 -22.406 1.334 1 71.75 146 LEU B CA 1
ATOM 2379 C C . LEU B 1 146 ? 21.938 -21.391 0.987 1 71.75 146 LEU B C 1
ATOM 2381 O O . LEU B 1 146 ? 22.484 -21.406 -0.122 1 71.75 146 LEU B O 1
ATOM 2385 N N . GLY B 1 147 ? 22.219 -20.391 1.826 1 64.25 147 GLY B N 1
ATOM 2386 C CA . GLY B 1 147 ? 23.312 -19.438 1.625 1 64.25 147 GLY B CA 1
ATOM 2387 C C . GLY B 1 147 ? 22.906 -18.25 0.769 1 64.25 147 GLY B C 1
ATOM 2388 O O . GLY B 1 147 ? 23.766 -17.5 0.311 1 64.25 147 GLY B O 1
ATOM 2389 N N . ALA B 1 148 ? 21.672 -18.234 0.283 1 62.25 148 ALA B N 1
ATOM 2390 C CA . ALA B 1 148 ? 21.234 -17.109 -0.542 1 62.25 148 ALA B CA 1
ATOM 2391 C C . ALA B 1 148 ? 21.469 -15.789 0.184 1 62.25 148 ALA B C 1
ATOM 2393 O O . ALA B 1 148 ? 21.172 -15.672 1.377 1 62.25 148 ALA B O 1
ATOM 2394 N N . PRO B 1 149 ? 22.188 -14.828 -0.482 1 57.84 149 PRO B N 1
ATOM 2395 C CA . PRO B 1 149 ? 22.453 -13.555 0.2 1 57.84 149 PRO B CA 1
ATOM 2396 C C . PRO B 1 149 ? 21.172 -12.812 0.569 1 57.84 149 PRO B C 1
ATOM 2398 O O . PRO B 1 149 ? 20.125 -13.016 -0.06 1 57.84 149 PRO B O 1
ATOM 2401 N N . PRO B 1 150 ? 21.125 -12.25 1.762 1 53 150 PRO B N 1
ATOM 2402 C CA . PRO B 1 150 ? 19.953 -11.438 2.123 1 53 150 PRO B CA 1
ATOM 2403 C C . PRO B 1 150 ? 19.578 -10.438 1.035 1 53 150 PRO B C 1
ATOM 2405 O O . PRO B 1 150 ? 20.453 -9.906 0.341 1 53 150 PRO B O 1
ATOM 2408 N N . ALA B 1 151 ? 18.344 -10.586 0.518 1 55.28 151 ALA B N 1
ATOM 2409 C CA . ALA B 1 151 ? 17.891 -9.641 -0.5 1 55.28 151 ALA B CA 1
ATOM 2410 C C . ALA B 1 151 ? 18.141 -8.203 -0.066 1 55.28 151 ALA B C 1
ATOM 2412 O O . ALA B 1 151 ? 18.125 -7.895 1.128 1 55.28 151 ALA B O 1
ATOM 2413 N N . GLN B 1 152 ? 18.672 -7.336 -0.929 1 50.56 152 GLN B N 1
ATOM 2414 C CA . GLN B 1 152 ? 18.938 -5.934 -0.639 1 50.56 152 GLN B CA 1
ATOM 2415 C C . GLN B 1 152 ? 17.656 -5.184 -0.315 1 50.56 152 GLN B C 1
ATOM 2417 O O . GLN B 1 152 ? 16.641 -5.344 -1.006 1 50.56 152 GLN B O 1
ATOM 2422 N N . PRO B 1 153 ? 17.5 -4.699 0.852 1 46.88 153 PRO B N 1
ATOM 2423 C CA . PRO B 1 153 ? 16.297 -3.951 1.233 1 46.88 153 PRO B CA 1
ATOM 2424 C C . PRO B 1 153 ? 15.898 -2.918 0.186 1 46.88 153 PRO B C 1
ATOM 2426 O O . PRO B 1 153 ? 16.75 -2.223 -0.368 1 46.88 153 PRO B O 1
ATOM 2429 N N . VAL B 1 154 ? 14.859 -3.271 -0.576 1 43.72 154 VAL B N 1
ATOM 2430 C CA . VAL B 1 154 ? 14.406 -2.285 -1.552 1 43.72 154 VAL B CA 1
ATOM 2431 C C . VAL B 1 154 ? 14.109 -0.962 -0.85 1 43.72 154 VAL B C 1
ATOM 2433 O O . VAL B 1 154 ? 13.188 -0.877 -0.034 1 43.72 154 VAL B O 1
ATOM 2436 N N . VAL B 1 155 ? 14.93 -0.096 -0.438 1 35.56 155 VAL B N 1
ATOM 2437 C CA . VAL B 1 155 ? 14.773 1.233 0.146 1 35.56 155 VAL B CA 1
ATOM 2438 C C . VAL B 1 155 ? 14.141 2.176 -0.875 1 35.56 155 VAL B C 1
ATOM 2440 O O . VAL B 1 155 ? 14.508 2.158 -2.053 1 35.56 155 VAL B O 1
#

Organism: NCBI:txid927083